Protein AF-0000000084990340 (afdb_homodimer)

InterPro domains:
  IPR018686 Protein of unknown function DUF2175 [PF09943] (2-99)

Sequence (206 aa):
MKKWVCYVCGKDIVEGQMFTFTNKGPVHQACLQRAIAPKLYQSATDAALFELLSLANEGIVKIKSLEELIADEEAKRLAAEFRKSLEGFAARLTNKLVERIGAMKKWVCYVCGKDIVEGQMFTFTNKGPVHQACLQRAIAPKLYQSATDAALFELLSLANEGIVKIKSLEELIADEEAKRLAAEFRKSLEGFAARLTNKLVERIGA

Nearest PDB structures (foldseek):
  4tl3-assembly1_A  TM=7.367E-01  e=4.253E+00  Nostoc sp. PCC 7120 = FACHB-418
  1xio-assembly1_A  TM=7.796E-01  e=5.149E+00  Nostoc sp. PCC 7120 = FACHB-418
  4tl3-assembly1_B  TM=7.379E-01  e=5.149E+00  Nostoc sp. PCC 7120 = FACHB-418
  8eup-assembly1_b  TM=6.363E-01  e=5.849E+00  Schizosaccharomyces pombe
  2rld-assembly1_E  TM=4.651E-01  e=7.081E+00  Bacteroides thetaiotaomicron VPI-5482

Radius of gyration: 18.34 Å; Cα contacts (8 Å, |Δi|>4): 270; chains: 2; bounding box: 47×51×34 Å

Foldseek 3Di:
DDWFAAPQPRDIDDQLFFWAADPSGIHGLVSVCVVLVVQQVVDPVSVVLSVLLVVLRNLLSVLVVVLVVDPDPVVSVVSVVVNVVSNVSNHVSVHVNCVVSVD/DDWFAAPQPRDIDDQLFFWAADPSGIHGLVSVCVVLVVQQVVDPVSVVLSVLLVVLRNLLNVLVVVLVVDPDPVVSVVSVVVSVVSNVVNHVSVHVNCVVSVD

Solvent-accessible surface area (backbone atoms only — not comparable to full-atom values): 11248 Å² total; per-residue (Å²): 127,93,79,46,54,17,70,78,80,65,45,75,56,54,93,80,59,53,56,50,57,56,98,86,38,40,32,38,45,68,55,49,48,63,74,42,44,87,59,34,76,76,32,62,36,49,40,40,47,49,50,52,33,48,52,26,33,52,48,40,45,51,46,57,61,38,48,75,48,36,77,51,65,70,60,34,51,51,51,50,52,52,35,50,52,32,51,52,49,30,44,53,40,41,50,53,48,26,62,74,68,72,100,126,93,78,44,51,16,68,78,82,68,45,74,57,54,91,80,59,52,56,49,55,56,98,85,41,39,30,38,45,69,54,50,46,63,74,41,43,89,60,33,77,76,31,60,36,47,40,37,43,50,52,51,32,47,52,28,32,51,48,38,43,52,47,57,60,40,47,75,50,36,74,51,65,70,61,35,49,52,52,50,53,48,37,52,50,31,53,52,48,31,44,55,40,41,49,54,46,27,63,72,71,72,101

Secondary structure (DSSP, 8-state):
---EE-TTT-PEE-TT--EEEETTEEEEHHHHHHHHHHHHTT-HHHHHHHHHHHHHHHHHHHHHHHHTT---HHHHHHHHHHHHHHHHHHHHHHHHHHHHHT-/---EE-TTT-PEE-TT--EEEETTEEEEHHHHHHHHHHHHTT-HHHHHHHHHHHHHHHHHHHHHHHHTT---HHHHHHHHHHHHHHHHHHHHHHHHHHHHHT-

Organism: Thermoproteus tenax (strain ATCC 35583 / DSM 207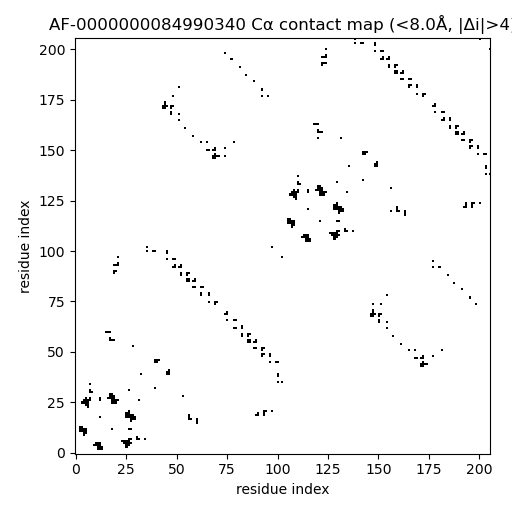8 / JCM 9277 / NBRC 100435 / Kra 1) (NCBI:txid768679)

Structure (mmCIF, N/CA/C/O backbone):
data_AF-0000000084990340-model_v1
#
loop_
_entity.id
_entity.type
_entity.pdbx_description
1 polymer 'DUF2175 domain-containing protein'
#
loop_
_atom_site.group_PDB
_atom_site.id
_atom_site.type_symbol
_atom_site.label_atom_id
_atom_site.label_alt_id
_atom_site.label_comp_id
_atom_site.label_asym_id
_atom_site.label_entity_id
_atom_site.label_seq_id
_atom_site.pdbx_PDB_ins_code
_atom_site.Cartn_x
_atom_site.Cartn_y
_atom_site.Cartn_z
_atom_site.occupancy
_atom_site.B_iso_or_equiv
_atom_site.auth_seq_id
_atom_site.auth_comp_id
_atom_site.auth_asym_id
_atom_site.auth_atom_id
_atom_site.pdbx_PDB_model_num
ATOM 1 N N . MET A 1 1 ? 24.719 0.552 -4.332 1 54.53 1 MET A N 1
ATOM 2 C CA . MET A 1 1 ? 23.406 0.964 -3.816 1 54.5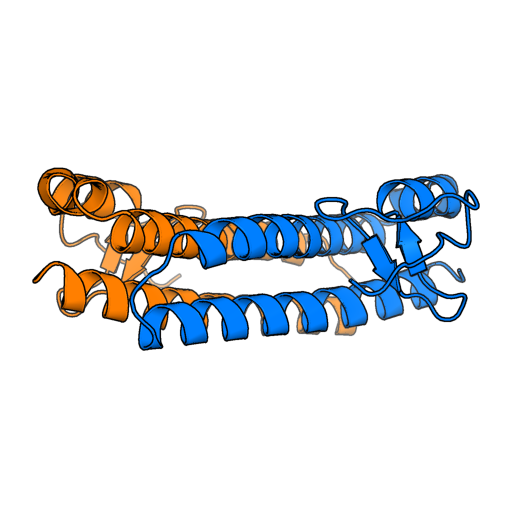3 1 MET A CA 1
ATOM 3 C C . MET A 1 1 ? 23.438 2.424 -3.375 1 54.53 1 MET A C 1
ATOM 5 O O . MET A 1 1 ? 24.438 2.887 -2.805 1 54.53 1 MET A O 1
ATOM 9 N N . LYS A 1 2 ? 22.609 3.273 -4.008 1 66.5 2 LYS A N 1
ATOM 10 C CA . LYS A 1 2 ? 22.656 4.676 -3.605 1 66.5 2 LYS A CA 1
ATOM 11 C C . LYS A 1 2 ? 22.594 4.816 -2.088 1 66.5 2 LYS A C 1
ATOM 13 O O . LYS A 1 2 ? 21.797 4.133 -1.429 1 66.5 2 LYS A O 1
ATOM 18 N N . LYS A 1 3 ? 23.547 5.504 -1.505 1 85.94 3 LYS A N 1
ATOM 19 C CA . LYS A 1 3 ? 23.641 5.77 -0.072 1 85.94 3 LYS A CA 1
ATOM 20 C C . LYS A 1 3 ? 23.031 7.133 0.271 1 85.94 3 LYS A C 1
ATOM 22 O O . LYS A 1 3 ? 23.281 8.117 -0.435 1 85.94 3 LYS A O 1
ATOM 27 N N . TRP A 1 4 ? 22.094 7.164 1.157 1 95.25 4 TRP A N 1
ATOM 28 C CA . TRP A 1 4 ? 21.516 8.414 1.648 1 95.25 4 TRP A CA 1
ATOM 29 C C . TRP A 1 4 ? 21.922 8.664 3.1 1 95.25 4 TRP A C 1
ATOM 31 O O . TRP A 1 4 ? 22.141 7.715 3.857 1 95.25 4 TRP A O 1
ATOM 41 N N . VAL A 1 5 ? 22.016 9.969 3.361 1 97.38 5 VAL A N 1
ATOM 42 C CA . VAL A 1 5 ? 22.266 10.383 4.738 1 97.38 5 VAL A CA 1
ATOM 43 C C . VAL A 1 5 ? 21.078 11.172 5.277 1 97.38 5 VAL A C 1
ATOM 45 O O . VAL A 1 5 ? 20.625 12.133 4.648 1 97.38 5 VAL A O 1
ATOM 48 N N . CYS A 1 6 ? 20.609 10.688 6.328 1 98.44 6 CYS A N 1
ATOM 49 C CA . CYS A 1 6 ? 19.5 11.367 6.992 1 98.44 6 CYS A CA 1
ATOM 50 C C . CYS A 1 6 ? 19.906 12.766 7.422 1 98.44 6 CYS A C 1
ATOM 52 O O . CYS A 1 6 ? 20.859 12.938 8.172 1 98.44 6 CYS A O 1
ATOM 54 N N . TYR A 1 7 ? 19.156 13.789 7.066 1 97.44 7 TYR A N 1
ATOM 55 C CA . TYR A 1 7 ? 19.578 15.148 7.371 1 97.44 7 TYR A CA 1
ATOM 56 C C . TYR A 1 7 ? 19.297 15.5 8.82 1 97.44 7 TYR A C 1
ATOM 58 O O . TYR A 1 7 ? 19.797 16.5 9.344 1 97.44 7 TYR A O 1
ATOM 66 N N . VAL A 1 8 ? 18.516 14.602 9.484 1 97 8 VAL A N 1
ATOM 67 C CA . VAL A 1 8 ? 18.141 14.891 10.867 1 97 8 VAL A CA 1
ATOM 68 C C . VAL A 1 8 ? 19.172 14.297 11.82 1 97 8 VAL A C 1
ATOM 70 O O . VAL A 1 8 ? 19.734 15.008 12.664 1 97 8 VAL A O 1
ATOM 73 N N . CYS A 1 9 ? 19.531 13.062 11.656 1 98.06 9 CYS A N 1
ATOM 74 C CA . CYS A 1 9 ? 20.391 12.406 12.633 1 98.06 9 CYS A CA 1
ATOM 75 C C . CYS A 1 9 ? 21.812 12.281 12.102 1 98.06 9 CYS A C 1
ATOM 77 O O . CYS A 1 9 ? 22.734 11.953 12.859 1 98.06 9 CYS A O 1
ATOM 79 N N . GLY A 1 10 ? 21.969 12.367 10.875 1 97.56 10 GLY A N 1
ATOM 80 C CA . GLY A 1 10 ? 23.297 12.336 10.273 1 97.56 10 GLY A CA 1
ATOM 81 C C . GLY A 1 10 ? 23.797 10.938 9.984 1 97.56 10 GLY A C 1
ATOM 82 O O . GLY A 1 10 ? 24.938 10.742 9.586 1 97.56 10 GLY A O 1
ATOM 83 N N . LYS A 1 11 ? 22.984 9.945 10.188 1 97.56 11 LYS A N 1
ATOM 84 C CA . LYS A 1 11 ? 23.391 8.562 9.961 1 97.56 11 LYS A CA 1
ATOM 85 C C . LYS A 1 11 ? 22.953 8.078 8.578 1 97.56 11 LYS A C 1
ATOM 87 O O . LYS A 1 11 ? 22.047 8.656 7.965 1 97.56 11 LYS A O 1
ATOM 92 N N . ASP A 1 12 ? 23.531 7.039 8.211 1 97.56 12 ASP A N 1
ATOM 93 C CA . ASP A 1 12 ? 23.219 6.434 6.926 1 97.56 12 ASP A CA 1
ATOM 94 C C . ASP A 1 12 ? 21.828 5.789 6.957 1 97.56 12 ASP A C 1
ATOM 96 O O . ASP A 1 12 ? 21.438 5.195 7.965 1 97.56 12 ASP A O 1
ATOM 100 N N . ILE A 1 13 ? 21.125 5.969 5.836 1 96.88 13 ILE A N 1
ATOM 101 C CA . ILE A 1 13 ? 19.906 5.207 5.605 1 96.88 13 ILE A CA 1
ATOM 102 C C . ILE A 1 13 ? 20.234 3.889 4.914 1 96.88 13 ILE A C 1
ATOM 104 O O . ILE A 1 13 ? 20.75 3.881 3.793 1 96.88 13 ILE A O 1
ATOM 108 N N . VAL A 1 14 ? 19.938 2.791 5.527 1 94.38 14 VAL A N 1
ATOM 109 C CA . VAL A 1 14 ? 20.328 1.488 5.004 1 94.38 14 VAL A CA 1
ATOM 110 C C . VAL A 1 14 ? 19.125 0.77 4.422 1 94.38 14 VAL A C 1
ATOM 112 O O . VAL A 1 14 ? 17.969 1.1 4.754 1 94.38 14 VAL A O 1
ATOM 115 N N . GLU A 1 15 ? 19.5 -0.224 3.59 1 87.5 15 GLU A N 1
ATOM 116 C CA . GLU A 1 15 ? 18.438 -1.002 2.969 1 87.5 15 GLU A CA 1
ATOM 117 C C . GLU A 1 15 ? 17.516 -1.612 4.02 1 87.5 15 GLU A C 1
ATOM 119 O O . GLU A 1 15 ? 17.969 -2.123 5.039 1 87.5 15 GLU A O 1
ATOM 124 N N . GLY A 1 16 ? 16.172 -1.504 3.752 1 91.94 16 GLY A N 1
ATOM 125 C CA . GLY A 1 16 ? 15.203 -2.082 4.68 1 91.94 16 GLY A CA 1
ATOM 126 C C . GLY A 1 16 ? 14.656 -1.076 5.676 1 91.94 16 GLY A C 1
ATOM 127 O O . GLY A 1 16 ? 13.672 -1.349 6.363 1 91.94 16 GLY A O 1
ATOM 128 N N . GLN A 1 17 ? 15.297 0.05 5.707 1 95.94 17 GLN A N 1
ATOM 129 C CA . GLN A 1 17 ? 14.781 1.084 6.598 1 95.94 17 GLN A CA 1
ATOM 130 C C . GLN A 1 17 ? 13.711 1.92 5.902 1 95.94 17 GLN A C 1
ATOM 132 O O . GLN A 1 17 ? 13.781 2.158 4.695 1 95.94 17 GLN A O 1
ATOM 137 N N . MET A 1 18 ? 12.812 2.385 6.723 1 97.56 18 MET A N 1
ATOM 138 C CA . MET A 1 18 ? 11.797 3.316 6.242 1 97.56 18 MET A CA 1
ATOM 139 C C . MET A 1 18 ? 12.336 4.742 6.203 1 97.56 18 MET A C 1
ATOM 141 O O . MET A 1 18 ? 12.891 5.227 7.191 1 97.56 18 MET A O 1
ATOM 145 N N . PHE A 1 19 ? 12.188 5.371 5.023 1 97.88 19 PHE A N 1
ATOM 146 C CA . PHE A 1 19 ? 12.656 6.746 4.895 1 97.88 19 PHE A CA 1
ATOM 147 C C . PHE A 1 19 ? 11.875 7.484 3.814 1 97.88 19 PHE A C 1
ATOM 149 O O . PHE A 1 19 ? 11.102 6.875 3.074 1 97.88 19 PHE A O 1
ATOM 156 N N . THR A 1 20 ? 11.961 8.766 3.771 1 97.44 20 THR A N 1
ATOM 157 C CA . THR A 1 20 ? 11.336 9.625 2.773 1 97.44 20 THR A CA 1
ATOM 158 C C . THR A 1 20 ? 12.227 10.828 2.471 1 97.44 20 THR A C 1
ATOM 160 O O . THR A 1 20 ? 13.383 10.883 2.9 1 97.44 20 THR A O 1
ATOM 163 N N . PHE A 1 21 ? 11.758 11.672 1.539 1 96.44 21 PHE A N 1
ATOM 164 C CA . PHE A 1 21 ? 12.484 12.875 1.147 1 96.44 21 PHE A CA 1
ATOM 165 C C . PHE A 1 21 ? 11.664 14.125 1.43 1 96.44 21 PHE A C 1
ATOM 167 O O . PHE A 1 21 ? 10.469 14.164 1.149 1 96.44 21 PHE A O 1
ATOM 174 N N . THR A 1 22 ? 12.266 15.055 2.055 1 96.25 22 THR A N 1
ATOM 175 C CA . THR A 1 22 ? 11.719 16.406 2.131 1 96.25 22 THR A CA 1
ATOM 176 C C . THR A 1 22 ? 12.547 17.375 1.286 1 96.25 22 THR A C 1
ATOM 178 O O . THR A 1 22 ? 13.477 16.953 0.595 1 96.25 22 THR A O 1
ATOM 181 N N . ASN A 1 23 ? 12.125 18.625 1.279 1 94.06 23 ASN A N 1
ATOM 182 C CA . ASN A 1 23 ? 12.922 19.625 0.584 1 94.06 23 ASN A CA 1
ATOM 183 C C . ASN A 1 23 ? 14.32 19.75 1.182 1 94.06 23 ASN A C 1
ATOM 185 O O . ASN A 1 23 ? 15.219 20.312 0.552 1 94.06 23 ASN A O 1
ATOM 189 N N . LYS A 1 24 ? 14.555 19.281 2.371 1 95.31 24 LYS A N 1
ATOM 190 C CA . LYS A 1 24 ? 15.852 19.359 3.047 1 95.31 24 LYS A CA 1
ATOM 191 C C . LYS A 1 24 ? 16.719 18.141 2.723 1 95.31 24 LYS A C 1
ATOM 193 O O . LYS A 1 24 ? 17.906 18.125 3.031 1 95.31 24 LYS A O 1
ATOM 198 N N . GLY A 1 25 ? 16.125 17.109 2.1 1 95.81 25 GLY A N 1
ATOM 199 C CA . GLY A 1 25 ? 16.859 15.891 1.774 1 95.81 25 GLY A CA 1
ATOM 200 C C . GLY A 1 25 ? 16.219 14.633 2.34 1 95.81 25 GLY A C 1
ATOM 201 O O . GLY A 1 25 ? 15.047 14.648 2.725 1 95.81 25 GLY A O 1
ATOM 202 N N . PRO A 1 26 ? 16.969 13.5 2.344 1 97.31 26 PRO A N 1
ATOM 203 C CA . PRO A 1 26 ? 16.469 12.227 2.867 1 97.31 26 PRO A CA 1
ATOM 204 C C . PRO A 1 26 ? 16.375 12.219 4.391 1 97.31 26 PRO A C 1
ATOM 206 O O . PRO A 1 26 ? 17.219 12.812 5.07 1 97.31 26 PRO A O 1
ATOM 209 N N . VAL A 1 27 ? 15.383 11.539 4.906 1 97.88 27 VAL A N 1
ATOM 210 C CA . VAL A 1 27 ? 15.188 11.477 6.352 1 97.88 27 VAL A CA 1
ATOM 211 C C . VAL A 1 27 ? 14.562 10.141 6.734 1 97.88 27 VAL A C 1
ATOM 213 O O . VAL A 1 27 ? 13.672 9.641 6.043 1 97.88 27 VAL A O 1
ATOM 216 N N . HIS A 1 28 ? 15.102 9.5 7.832 1 98.5 28 HIS A N 1
ATOM 217 C CA . HIS A 1 28 ? 14.391 8.367 8.406 1 98.5 28 HIS A CA 1
ATOM 218 C C . HIS A 1 28 ? 12.961 8.75 8.789 1 98.5 28 HIS A C 1
ATOM 220 O O . HIS A 1 28 ? 12.734 9.836 9.328 1 98.5 28 HIS A O 1
ATOM 226 N N . GLN A 1 29 ? 12.125 7.816 8.547 1 98 29 GLN A N 1
ATOM 227 C CA . GLN A 1 29 ? 10.75 8.094 8.945 1 98 29 GLN A CA 1
ATOM 228 C C . GLN A 1 29 ? 10.656 8.406 10.438 1 98 29 GLN A C 1
ATOM 230 O O . GLN A 1 29 ? 9.945 9.328 10.844 1 98 29 GLN A O 1
ATOM 235 N N . ALA A 1 30 ? 11.328 7.613 11.219 1 97.44 30 ALA A N 1
ATOM 236 C CA . ALA A 1 30 ? 11.297 7.812 12.664 1 97.44 30 ALA A CA 1
ATOM 237 C C . ALA A 1 30 ? 11.883 9.172 13.039 1 97.44 30 ALA A C 1
ATOM 239 O O . ALA A 1 30 ? 11.398 9.828 13.969 1 97.44 30 ALA A O 1
ATOM 240 N N . CYS A 1 31 ? 12.992 9.625 12.375 1 98.06 31 CYS A N 1
ATOM 241 C CA . CYS A 1 31 ? 13.586 10.93 12.633 1 98.06 31 CYS A CA 1
ATOM 242 C C . CYS A 1 31 ? 12.625 12.047 12.258 1 98.06 31 CYS A C 1
ATOM 244 O O . CYS A 1 31 ? 12.508 13.039 12.984 1 98.06 31 CYS A O 1
ATOM 246 N N . LEU A 1 32 ? 11.906 11.93 11.141 1 97.5 32 LEU A N 1
ATOM 247 C CA . LEU A 1 32 ? 10.898 12.906 10.75 1 97.5 32 LEU A CA 1
ATOM 248 C C . LEU A 1 32 ? 9.805 13.016 11.805 1 97.5 32 LEU A C 1
ATOM 250 O O . LEU A 1 32 ? 9.43 14.117 12.203 1 97.5 32 LEU A O 1
ATOM 254 N N . GLN A 1 33 ? 9.336 11.867 12.227 1 97.31 33 GLN A N 1
ATOM 255 C CA . GLN A 1 33 ? 8.289 11.852 13.234 1 97.31 33 GLN A CA 1
ATOM 256 C C . GLN A 1 33 ? 8.711 12.617 14.484 1 97.31 33 GLN A C 1
ATOM 258 O O . GLN A 1 33 ? 7.961 13.453 14.992 1 97.31 33 GLN A O 1
ATOM 263 N N . ARG A 1 34 ? 9.906 12.336 14.922 1 96.19 34 ARG A N 1
ATOM 264 C CA . ARG A 1 34 ? 10.414 12.992 16.125 1 96.19 34 ARG A CA 1
ATOM 265 C C . ARG A 1 34 ? 10.516 14.5 15.914 1 96.19 34 ARG A C 1
ATOM 267 O O . ARG A 1 34 ? 10.172 15.273 16.812 1 96.19 34 ARG A O 1
ATOM 274 N N . ALA A 1 35 ? 10.938 14.891 14.789 1 94.62 35 ALA A N 1
ATOM 275 C CA . ALA A 1 35 ? 11.172 16.297 14.492 1 94.62 35 ALA A CA 1
ATOM 276 C C . ALA A 1 35 ? 9.867 17.078 14.469 1 94.62 35 ALA A C 1
ATOM 278 O O . ALA A 1 35 ? 9.828 18.25 14.852 1 94.62 35 ALA A O 1
ATOM 279 N N . ILE A 1 36 ? 8.781 16.375 14.164 1 95.19 36 ILE A N 1
ATOM 280 C CA . ILE A 1 36 ? 7.559 17.156 13.953 1 95.19 36 ILE A CA 1
ATOM 281 C C . ILE A 1 36 ? 6.523 16.766 15.008 1 95.19 36 ILE A C 1
ATOM 283 O O . ILE A 1 36 ? 5.395 17.266 14.984 1 95.19 36 ILE A O 1
ATOM 287 N N . ALA A 1 37 ? 6.867 15.914 15.945 1 93.88 37 ALA A N 1
ATOM 288 C CA . ALA A 1 37 ? 5.973 15.305 16.922 1 93.88 37 ALA A CA 1
ATOM 289 C C . ALA A 1 37 ? 5.148 16.359 17.656 1 93.88 37 ALA A C 1
ATOM 291 O O . ALA A 1 37 ? 3.934 16.203 17.812 1 93.88 37 ALA A O 1
ATOM 292 N N . P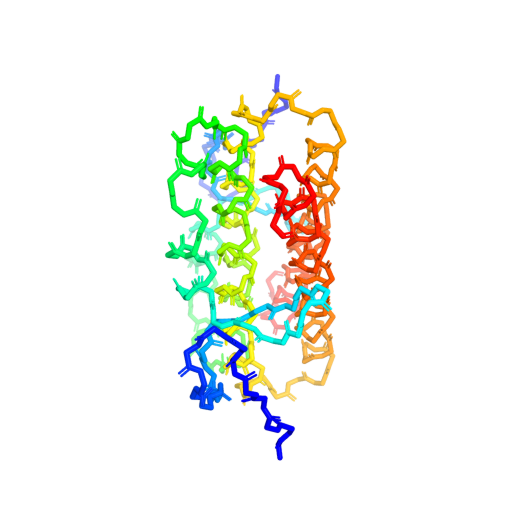RO A 1 38 ? 5.707 17.469 18.047 1 91.56 38 PRO A N 1
ATOM 293 C CA . PRO A 1 38 ? 4.938 18.469 18.797 1 91.56 38 PRO A CA 1
ATOM 294 C C . PRO A 1 38 ? 3.744 19 18.016 1 91.56 38 PRO A C 1
ATOM 296 O O . PRO A 1 38 ? 2.713 19.344 18.594 1 91.56 38 PRO A O 1
ATOM 299 N N . LYS A 1 39 ? 3.793 19.016 16.766 1 93.75 39 LYS A N 1
ATOM 300 C CA . LYS A 1 39 ? 2.738 19.562 15.93 1 93.75 39 LYS A CA 1
ATOM 301 C C . LYS A 1 39 ? 1.884 18.453 15.312 1 93.75 39 LYS A C 1
ATOM 303 O O . LYS A 1 39 ? 0.688 18.656 15.078 1 93.75 39 LYS A O 1
ATOM 308 N N . LEU A 1 40 ? 2.537 17.328 15.07 1 94.31 40 LEU A N 1
ATOM 309 C CA . LEU A 1 40 ? 1.94 16.203 14.352 1 94.31 40 LEU A CA 1
ATOM 310 C C . LEU A 1 40 ? 0.658 15.742 15.039 1 94.31 40 LEU A C 1
ATOM 312 O O . LEU A 1 40 ? -0.36 15.523 14.375 1 94.31 40 LEU A O 1
ATOM 316 N N . TYR A 1 41 ? 0.627 15.695 16.297 1 91.19 41 TYR A N 1
ATOM 317 C CA . TYR A 1 41 ? -0.477 15.039 16.984 1 91.19 41 TYR A CA 1
ATOM 318 C C . TYR A 1 41 ? -1.478 16.062 17.516 1 91.19 41 TYR A C 1
ATOM 320 O O . TYR A 1 41 ? -2.402 15.703 18.25 1 91.19 41 TYR A O 1
ATOM 328 N N . GLN A 1 42 ? -1.324 17.344 17.078 1 92.44 42 GLN A N 1
ATOM 329 C CA . GLN A 1 42 ? -2.305 18.375 17.391 1 92.44 42 GLN A CA 1
ATOM 330 C C . GLN A 1 42 ? -3.42 18.406 16.344 1 92.44 42 GLN A C 1
ATOM 332 O O . GLN A 1 42 ? -4.461 19.047 16.562 1 92.44 42 GLN A O 1
ATOM 337 N N . SER A 1 43 ? -3.207 17.719 15.258 1 93.75 43 SER A N 1
ATOM 338 C CA . SER A 1 43 ? -4.156 17.656 14.148 1 93.75 43 SER A CA 1
ATOM 339 C C . SER A 1 43 ? -4.426 16.219 13.734 1 93.75 43 SER A C 1
ATOM 341 O O . SER A 1 43 ? -3.498 15.484 13.391 1 93.75 43 SER A O 1
ATOM 343 N N . ALA A 1 44 ? -5.676 15.883 13.758 1 95.06 44 ALA A N 1
ATOM 344 C CA . ALA A 1 44 ? -6.055 14.547 13.312 1 95.06 44 ALA A CA 1
ATOM 345 C C . ALA A 1 44 ? -5.652 14.312 11.859 1 95.06 44 ALA A C 1
ATOM 347 O O . ALA A 1 44 ? -5.234 13.211 11.492 1 95.06 44 ALA A O 1
ATOM 348 N N . THR A 1 45 ? -5.77 15.375 11.117 1 97.12 45 THR A N 1
ATOM 349 C CA . THR A 1 45 ? -5.375 15.297 9.711 1 97.12 45 THR A CA 1
ATOM 350 C C . THR A 1 45 ? -3.891 14.969 9.586 1 97.12 45 THR A C 1
ATOM 352 O O . THR A 1 45 ? -3.512 14.055 8.852 1 97.12 45 THR A O 1
ATOM 355 N N . ASP A 1 46 ? -3.086 15.625 10.297 1 97.5 46 ASP A N 1
ATOM 356 C CA . ASP A 1 46 ? -1.645 15.43 10.18 1 97.5 46 ASP A CA 1
ATOM 357 C C . ASP A 1 46 ? -1.229 14.055 10.695 1 97.5 46 ASP A C 1
ATOM 359 O O . ASP A 1 46 ? -0.37 13.398 10.102 1 97.5 46 ASP A O 1
ATOM 363 N N . ALA A 1 47 ? -1.895 13.625 11.727 1 97.12 47 ALA A N 1
ATOM 364 C CA . ALA A 1 47 ? -1.62 12.289 12.25 1 97.12 47 ALA A CA 1
ATOM 365 C C . ALA A 1 47 ? -2.008 11.219 11.234 1 97.12 47 ALA A C 1
ATOM 367 O O . ALA A 1 47 ? -1.275 10.242 11.047 1 97.12 47 ALA A O 1
ATOM 368 N N . ALA A 1 48 ? -3.107 11.422 10.609 1 97.62 48 ALA A N 1
ATOM 369 C CA . ALA A 1 48 ? -3.57 10.469 9.602 1 97.62 48 ALA A CA 1
ATOM 370 C C . ALA A 1 48 ? -2.635 10.445 8.398 1 97.62 48 ALA A C 1
ATOM 372 O O . ALA A 1 48 ? -2.338 9.375 7.859 1 97.62 48 ALA A O 1
ATOM 373 N N . LEU A 1 49 ? -2.191 11.617 8.016 1 97.88 49 LEU A N 1
ATOM 374 C CA . LEU A 1 49 ? -1.259 11.688 6.895 1 97.88 49 LEU A CA 1
ATOM 375 C C . LEU A 1 49 ? 0.035 10.945 7.223 1 97.88 49 LEU A C 1
ATOM 377 O O . LEU A 1 49 ? 0.585 10.242 6.371 1 97.88 49 LEU A O 1
ATOM 381 N N . PHE A 1 50 ? 0.456 11.102 8.406 1 98.19 50 PHE A N 1
ATOM 382 C CA . PHE A 1 50 ? 1.679 10.406 8.789 1 98.19 50 PHE A CA 1
ATOM 383 C C . PHE A 1 50 ? 1.458 8.898 8.82 1 98.19 50 PHE A C 1
ATOM 385 O O . PHE A 1 50 ? 2.342 8.133 8.438 1 98.19 50 PHE A O 1
ATOM 392 N N . GLU A 1 51 ? 0.357 8.484 9.273 1 97.94 51 GLU A N 1
ATOM 393 C CA . GLU A 1 51 ? 0.052 7.055 9.273 1 97.94 51 GLU A CA 1
ATOM 394 C C . GLU A 1 51 ? 0 6.5 7.852 1 97.94 51 GLU A C 1
ATOM 396 O O . GLU A 1 51 ? 0.465 5.387 7.598 1 97.94 51 GLU A O 1
ATOM 401 N N . LEU A 1 52 ? -0.556 7.266 6.938 1 98.38 52 LEU A N 1
ATOM 402 C CA . LEU A 1 52 ? -0.58 6.863 5.535 1 98.38 52 LEU A CA 1
ATOM 403 C C . LEU A 1 52 ? 0.833 6.781 4.969 1 98.38 52 LEU A C 1
ATOM 405 O O . LEU A 1 52 ? 1.148 5.867 4.203 1 98.38 52 LEU A O 1
ATOM 409 N N . LEU A 1 53 ? 1.619 7.746 5.34 1 98.44 53 LEU A N 1
ATOM 410 C CA . LEU A 1 53 ? 3.02 7.73 4.93 1 98.44 53 LEU A CA 1
ATOM 411 C C . LEU A 1 53 ? 3.725 6.484 5.449 1 98.44 53 LEU A C 1
ATOM 413 O O . LEU A 1 53 ? 4.469 5.832 4.711 1 98.44 53 LEU A O 1
ATOM 417 N N . SER A 1 54 ? 3.438 6.148 6.672 1 98.31 54 SER A N 1
ATOM 418 C CA . SER A 1 54 ? 4.031 4.957 7.27 1 98.31 54 SER A CA 1
ATOM 419 C C . SER A 1 54 ? 3.59 3.693 6.539 1 98.31 54 SER A C 1
ATOM 421 O O . SER A 1 54 ? 4.402 2.803 6.281 1 98.31 54 SER A O 1
ATOM 423 N N . LEU A 1 55 ? 2.33 3.641 6.234 1 98.06 55 LEU A N 1
ATOM 424 C CA . LEU A 1 55 ? 1.802 2.529 5.449 1 98.06 55 LEU A CA 1
ATOM 425 C C . LEU A 1 55 ? 2.545 2.395 4.125 1 98.06 55 LEU A C 1
ATOM 427 O O . LEU A 1 55 ? 2.941 1.293 3.74 1 98.06 55 LEU A O 1
ATOM 431 N N . ALA A 1 56 ? 2.74 3.484 3.465 1 98.44 56 ALA A N 1
ATOM 432 C CA . ALA A 1 56 ? 3.416 3.475 2.17 1 98.44 56 ALA A CA 1
ATOM 433 C C . ALA A 1 56 ? 4.863 3.006 2.311 1 98.44 56 ALA A C 1
ATOM 435 O O . ALA A 1 56 ? 5.312 2.131 1.566 1 98.44 56 ALA A O 1
ATOM 436 N N . ASN A 1 57 ? 5.551 3.533 3.264 1 98.44 57 ASN A N 1
ATOM 437 C CA . ASN A 1 57 ? 6.961 3.199 3.441 1 98.44 57 ASN A CA 1
ATOM 438 C C . ASN A 1 57 ? 7.145 1.748 3.871 1 98.44 57 ASN A C 1
ATOM 440 O O . ASN A 1 57 ? 8.086 1.083 3.441 1 98.44 57 ASN A O 1
ATOM 444 N N . GLU A 1 58 ? 6.285 1.313 4.742 1 98.06 58 GLU A N 1
ATOM 445 C CA . GLU A 1 58 ? 6.309 -0.099 5.109 1 98.06 58 GLU A CA 1
ATOM 446 C C . GLU A 1 58 ? 6.082 -0.99 3.891 1 98.06 58 GLU A C 1
ATOM 448 O O . GLU A 1 58 ? 6.762 -2.006 3.725 1 98.06 58 GLU A O 1
ATOM 453 N N . GLY A 1 59 ? 5.105 -0.629 3.084 1 98.31 59 GLY A N 1
ATOM 454 C CA . GLY A 1 59 ? 4.836 -1.373 1.863 1 98.31 59 GLY A CA 1
ATOM 455 C C . GLY A 1 59 ? 6.027 -1.422 0.922 1 98.31 59 GLY A C 1
ATOM 456 O O . GLY A 1 59 ? 6.32 -2.467 0.337 1 98.31 59 GLY A O 1
ATOM 457 N N . ILE A 1 60 ? 6.691 -0.323 0.766 1 98.25 60 ILE A N 1
ATOM 458 C CA . ILE A 1 60 ? 7.855 -0.248 -0.11 1 98.25 60 ILE A CA 1
ATOM 459 C C . ILE A 1 60 ? 8.906 -1.261 0.34 1 98.25 60 ILE A C 1
ATOM 461 O O . ILE A 1 60 ? 9.422 -2.027 -0.474 1 98.25 60 ILE A O 1
ATOM 465 N N . VAL A 1 61 ? 9.188 -1.298 1.607 1 97.75 61 VAL A N 1
ATOM 466 C CA . VAL A 1 61 ? 10.203 -2.193 2.152 1 97.75 61 VAL A CA 1
ATOM 467 C C . VAL A 1 61 ? 9.773 -3.645 1.939 1 97.75 61 VAL A C 1
ATOM 469 O O . VAL A 1 61 ? 10.578 -4.473 1.502 1 97.75 61 VAL A O 1
ATOM 472 N N . LYS A 1 62 ? 8.547 -3.918 2.18 1 97.88 62 LYS A N 1
ATOM 473 C CA . LYS A 1 62 ? 8.039 -5.281 2.043 1 97.88 62 LYS A CA 1
ATOM 474 C C . LYS A 1 62 ? 8.086 -5.738 0.588 1 97.88 62 LYS A C 1
ATOM 476 O O . LYS A 1 62 ? 8.5 -6.863 0.298 1 97.88 62 LYS A O 1
ATOM 481 N N . ILE A 1 63 ? 7.66 -4.875 -0.303 1 98.25 63 ILE A N 1
ATOM 482 C CA . ILE A 1 63 ? 7.617 -5.246 -1.713 1 98.25 63 ILE A CA 1
ATOM 483 C C . ILE A 1 63 ? 9.031 -5.551 -2.213 1 98.25 63 ILE A C 1
ATOM 485 O O . ILE A 1 63 ? 9.234 -6.492 -2.979 1 98.25 63 ILE A O 1
ATOM 489 N N . LYS A 1 64 ? 9.93 -4.758 -1.798 1 96.69 64 LYS A N 1
ATOM 490 C CA . LYS A 1 64 ? 11.312 -4.98 -2.227 1 96.69 64 LYS A CA 1
ATOM 491 C C . LYS A 1 64 ? 11.789 -6.371 -1.834 1 96.69 64 LYS A C 1
ATOM 493 O O . LYS A 1 64 ? 12.43 -7.062 -2.631 1 96.69 64 LYS A O 1
ATOM 498 N N . SER A 1 65 ? 11.453 -6.754 -0.643 1 96.12 65 SER A N 1
ATOM 499 C CA . SER A 1 65 ? 11.828 -8.086 -0.176 1 96.12 65 SER A CA 1
ATOM 500 C C . SER A 1 65 ? 11.125 -9.172 -0.976 1 96.12 65 SER A C 1
ATOM 502 O O . SER A 1 65 ? 11.727 -10.188 -1.322 1 96.12 65 SER A O 1
ATOM 504 N N . LEU A 1 66 ? 9.898 -8.984 -1.346 1 97.44 66 LEU A N 1
ATOM 505 C CA . LEU A 1 66 ? 9.102 -9.977 -2.059 1 97.44 66 LEU A CA 1
ATOM 506 C C . LEU A 1 66 ? 9.555 -10.094 -3.51 1 97.44 66 LEU A C 1
ATOM 508 O O . LEU A 1 66 ? 9.492 -11.172 -4.098 1 97.44 66 LEU A O 1
ATOM 512 N N . GLU A 1 67 ? 9.953 -8.953 -4.055 1 96.62 67 GLU A N 1
ATOM 513 C CA . GLU A 1 67 ? 10.414 -8.93 -5.438 1 96.62 67 GLU A CA 1
ATOM 514 C C . GLU A 1 67 ? 11.523 -9.945 -5.668 1 96.62 67 GLU A C 1
ATOM 516 O O . GLU A 1 67 ? 11.609 -10.555 -6.738 1 96.62 67 GLU A O 1
ATOM 521 N N . GLU A 1 68 ? 12.312 -10.148 -4.637 1 95.25 68 GLU A N 1
ATOM 522 C CA . GLU A 1 68 ? 13.461 -11.047 -4.742 1 95.25 68 GLU A CA 1
ATOM 523 C C . GLU A 1 68 ? 13.008 -12.5 -4.844 1 95.25 68 GLU A C 1
ATOM 525 O O . GLU A 1 68 ? 13.766 -13.359 -5.309 1 95.25 68 GLU A O 1
ATOM 530 N N . LEU A 1 69 ? 11.82 -12.781 -4.492 1 96.38 69 LEU A N 1
ATOM 531 C CA . LEU A 1 69 ? 11.312 -14.148 -4.449 1 96.38 69 LEU A CA 1
ATOM 532 C C . LEU A 1 69 ? 10.531 -14.484 -5.719 1 96.38 69 LEU A C 1
ATOM 534 O O . LEU A 1 69 ? 10.133 -15.633 -5.93 1 96.38 69 LEU A O 1
ATOM 538 N N . ILE A 1 70 ? 10.305 -13.516 -6.555 1 97.81 70 ILE A N 1
ATOM 539 C CA . ILE A 1 70 ? 9.445 -13.688 -7.719 1 97.81 70 ILE A CA 1
ATOM 540 C C . ILE A 1 70 ? 10.289 -14.031 -8.938 1 97.81 70 ILE A C 1
ATOM 542 O O . ILE A 1 70 ? 11.125 -13.234 -9.375 1 97.81 70 ILE A O 1
ATOM 546 N N . ALA A 1 71 ? 10.031 -15.219 -9.523 1 96.06 71 ALA A N 1
ATOM 547 C CA . ALA A 1 71 ? 10.805 -15.68 -10.68 1 96.06 71 ALA A CA 1
ATOM 548 C C . ALA A 1 71 ? 10.102 -15.312 -11.984 1 96.06 71 ALA A C 1
ATOM 550 O O . ALA A 1 71 ? 10.758 -15.094 -13.008 1 96.06 71 ALA A O 1
ATOM 551 N N . ASP A 1 72 ? 8.828 -15.211 -11.977 1 95.94 72 ASP A N 1
ATOM 552 C CA . ASP A 1 72 ? 8.047 -14.852 -13.156 1 95.94 72 ASP A CA 1
ATOM 553 C C . ASP A 1 72 ? 8.25 -13.383 -13.523 1 95.94 72 ASP A C 1
ATOM 555 O O . ASP A 1 72 ? 7.949 -12.492 -12.727 1 95.94 72 ASP A O 1
ATOM 559 N N . GLU A 1 73 ? 8.695 -13.133 -14.727 1 96.5 73 GLU A N 1
ATOM 560 C CA . GLU A 1 73 ? 9.102 -11.789 -15.133 1 96.5 73 GLU A CA 1
ATOM 561 C C . GLU A 1 73 ? 7.91 -10.836 -15.156 1 96.5 73 GLU A C 1
ATOM 563 O O . GLU A 1 73 ? 8.031 -9.68 -14.758 1 96.5 73 GLU A O 1
ATOM 568 N N . GLU A 1 74 ? 6.816 -11.305 -15.617 1 96.38 74 GLU A N 1
ATOM 569 C CA . GLU A 1 74 ? 5.633 -10.445 -15.656 1 96.38 74 GLU A CA 1
ATOM 570 C C . GLU A 1 74 ? 5.168 -10.094 -14.242 1 96.38 74 GLU A C 1
ATOM 572 O O . GLU A 1 74 ? 4.824 -8.945 -13.969 1 96.38 74 GLU A O 1
ATOM 577 N N . ALA A 1 75 ? 5.191 -11.062 -13.375 1 96.56 75 ALA A N 1
ATOM 578 C CA . ALA A 1 75 ? 4.828 -10.828 -11.977 1 96.56 75 ALA A CA 1
ATOM 579 C C . ALA A 1 75 ? 5.805 -9.867 -11.312 1 96.56 75 ALA A C 1
ATOM 581 O O . ALA A 1 75 ? 5.402 -9.016 -10.516 1 96.56 75 ALA A O 1
ATOM 582 N N . LYS A 1 76 ? 6.988 -10.047 -11.664 1 97.5 76 LYS A N 1
ATOM 583 C CA . LYS A 1 76 ? 8.016 -9.172 -11.109 1 97.5 76 LYS A CA 1
ATOM 584 C C . LYS A 1 76 ? 7.793 -7.727 -11.539 1 97.5 76 LYS A C 1
ATOM 586 O O . LYS A 1 76 ? 7.961 -6.805 -10.734 1 97.5 76 LYS A O 1
ATOM 591 N N . ARG A 1 77 ? 7.422 -7.512 -12.727 1 97.38 77 ARG A N 1
ATOM 592 C CA . ARG A 1 77 ? 7.129 -6.176 -13.242 1 97.38 77 ARG A CA 1
ATOM 593 C C . ARG A 1 77 ? 5.93 -5.566 -12.531 1 97.38 77 ARG A C 1
ATOM 595 O O . ARG A 1 77 ? 5.922 -4.371 -12.227 1 97.38 77 ARG A O 1
ATOM 602 N N . LEU A 1 78 ? 4.992 -6.375 -12.281 1 97.06 78 LEU A N 1
ATOM 603 C CA . LEU A 1 78 ? 3.811 -5.914 -11.562 1 97.06 78 LEU A CA 1
ATOM 604 C C . LEU A 1 78 ? 4.176 -5.465 -10.148 1 97.06 78 LEU A C 1
ATOM 606 O O . LEU A 1 78 ? 3.711 -4.422 -9.688 1 97.06 78 LEU A O 1
ATOM 610 N N . ALA A 1 79 ? 4.973 -6.215 -9.484 1 98.06 79 ALA A N 1
ATOM 611 C CA . ALA A 1 79 ? 5.438 -5.855 -8.148 1 98.06 79 ALA A CA 1
ATOM 612 C C . ALA A 1 79 ? 6.223 -4.547 -8.172 1 98.06 79 ALA A C 1
ATOM 614 O O . ALA A 1 79 ? 6.031 -3.688 -7.305 1 98.06 79 ALA A O 1
ATOM 615 N N . ALA A 1 80 ? 7.035 -4.41 -9.172 1 97.81 80 ALA A N 1
ATOM 616 C CA . ALA A 1 80 ? 7.844 -3.201 -9.297 1 97.81 80 ALA A CA 1
ATOM 617 C C . ALA A 1 80 ? 6.961 -1.979 -9.547 1 97.81 80 ALA A C 1
ATOM 619 O O . ALA A 1 80 ? 7.219 -0.901 -9.008 1 97.81 80 ALA A O 1
ATOM 620 N N . GLU A 1 81 ? 5.992 -2.133 -10.359 1 97.81 81 GLU A N 1
ATOM 621 C CA . GLU A 1 81 ? 5.051 -1.047 -10.609 1 97.81 81 GLU A CA 1
ATOM 622 C C . GLU A 1 81 ? 4.312 -0.651 -9.336 1 97.81 81 GLU A C 1
ATOM 624 O O . GLU A 1 81 ? 4.125 0.537 -9.062 1 97.81 81 GLU A O 1
ATOM 629 N N . PHE A 1 82 ? 3.928 -1.669 -8.609 1 97.81 82 PHE A N 1
ATOM 630 C CA . PHE A 1 82 ? 3.262 -1.452 -7.332 1 97.81 82 PHE A CA 1
ATOM 631 C C . PHE A 1 82 ? 4.164 -0.683 -6.375 1 97.81 82 PHE A C 1
ATOM 633 O O . PHE A 1 82 ? 3.742 0.31 -5.777 1 97.81 82 PHE A O 1
ATOM 640 N N . ARG A 1 83 ? 5.41 -1.042 -6.352 1 97.81 83 ARG A N 1
ATOM 641 C CA . ARG A 1 83 ? 6.383 -0.374 -5.496 1 97.81 83 ARG A CA 1
ATOM 642 C C . ARG A 1 83 ? 6.559 1.086 -5.902 1 97.81 83 ARG A C 1
ATOM 644 O O . ARG A 1 83 ? 6.566 1.977 -5.051 1 97.81 83 ARG A O 1
ATOM 651 N N . LYS A 1 84 ? 6.641 1.307 -7.148 1 97.88 84 LYS A N 1
ATOM 652 C CA . LYS A 1 84 ? 6.84 2.662 -7.656 1 97.88 84 LYS A CA 1
ATOM 653 C C . LYS A 1 84 ? 5.637 3.549 -7.344 1 97.88 84 LYS A C 1
ATOM 655 O O . LYS A 1 84 ? 5.797 4.734 -7.047 1 97.88 84 LYS A O 1
ATOM 660 N N . SER A 1 85 ? 4.5 2.973 -7.414 1 97.75 85 SER A N 1
ATOM 661 C CA . SER A 1 85 ? 3.297 3.721 -7.055 1 97.75 85 SER A CA 1
ATOM 662 C C . SER A 1 85 ? 3.309 4.109 -5.582 1 97.75 85 SER A C 1
ATOM 664 O O . SER A 1 85 ? 2.936 5.23 -5.227 1 97.75 85 SER A O 1
ATOM 666 N N . LEU A 1 86 ? 3.752 3.225 -4.754 1 98.12 86 LEU A N 1
ATOM 667 C CA . LEU A 1 86 ? 3.873 3.518 -3.33 1 98.12 86 LEU A CA 1
ATOM 668 C C . LEU A 1 86 ? 4.895 4.625 -3.088 1 98.12 86 LEU A C 1
ATOM 670 O O . LEU A 1 86 ? 4.676 5.504 -2.252 1 98.12 86 LEU A O 1
ATOM 674 N N . GLU A 1 87 ? 5.98 4.582 -3.816 1 97.44 87 GLU A N 1
ATOM 675 C CA . GLU A 1 87 ? 7.016 5.602 -3.689 1 97.44 87 GLU A CA 1
ATOM 676 C C . GLU A 1 87 ? 6.48 6.98 -4.062 1 97.44 87 GLU A C 1
ATOM 678 O O . GLU A 1 87 ? 6.734 7.965 -3.363 1 97.44 87 GLU A O 1
ATOM 683 N N . GLY A 1 88 ? 5.734 6.969 -5.129 1 97.44 88 GLY A N 1
ATOM 684 C CA . GLY A 1 88 ? 5.125 8.227 -5.527 1 97.44 88 GLY A CA 1
ATOM 685 C C . GLY A 1 88 ? 4.125 8.75 -4.516 1 97.44 88 GLY A C 1
ATOM 686 O O . GLY A 1 88 ? 4.098 9.945 -4.219 1 97.44 88 GLY A O 1
ATOM 687 N N . PHE A 1 89 ? 3.373 7.871 -3.963 1 98.06 89 PHE A N 1
ATOM 688 C CA . PHE A 1 89 ? 2.391 8.234 -2.947 1 98.06 89 PHE A CA 1
ATOM 689 C C . PHE A 1 89 ? 3.08 8.758 -1.693 1 98.06 89 PHE A C 1
ATOM 691 O O . PHE A 1 89 ? 2.688 9.797 -1.152 1 98.06 89 PHE A O 1
ATOM 698 N N . ALA A 1 90 ? 4.105 8.125 -1.275 1 97.94 90 ALA A N 1
ATOM 699 C CA . ALA A 1 90 ? 4.859 8.531 -0.093 1 97.94 90 ALA A CA 1
ATOM 700 C C . ALA A 1 90 ? 5.434 9.938 -0.269 1 97.94 90 ALA A C 1
ATOM 702 O O . ALA A 1 90 ? 5.383 10.75 0.652 1 97.94 90 ALA A O 1
ATOM 703 N N . ALA A 1 91 ? 5.945 10.203 -1.463 1 97.56 91 ALA A N 1
ATOM 704 C CA . ALA A 1 91 ? 6.527 11.516 -1.742 1 97.56 91 ALA A CA 1
ATOM 705 C C . ALA A 1 91 ? 5.477 12.617 -1.63 1 97.56 91 ALA A C 1
ATOM 707 O O . ALA A 1 91 ? 5.719 13.648 -1.005 1 97.56 91 ALA A O 1
ATOM 708 N N . ARG A 1 92 ? 4.348 12.398 -2.15 1 97.25 92 ARG A N 1
ATOM 709 C CA . ARG A 1 92 ? 3.283 13.398 -2.121 1 97.25 92 ARG A CA 1
ATOM 710 C C . ARG A 1 92 ? 2.764 13.602 -0.702 1 97.25 92 ARG A C 1
ATOM 712 O O . ARG A 1 92 ? 2.479 14.734 -0.297 1 97.25 92 ARG A O 1
ATOM 719 N N . LEU A 1 93 ? 2.668 12.523 0.032 1 97.69 93 LEU A N 1
ATOM 720 C CA . LEU A 1 93 ? 2.215 12.609 1.416 1 97.69 93 LEU A CA 1
ATOM 721 C C . LEU A 1 93 ? 3.211 13.398 2.264 1 97.69 93 LEU A C 1
ATOM 723 O O . LEU A 1 93 ? 2.814 14.219 3.094 1 97.69 93 LEU A O 1
ATOM 727 N N . THR A 1 94 ? 4.441 13.07 2.023 1 97.62 94 THR A N 1
ATOM 728 C CA . THR A 1 94 ? 5.48 13.781 2.758 1 97.62 94 THR A CA 1
ATOM 729 C C . THR A 1 94 ? 5.395 15.281 2.492 1 97.62 94 THR A C 1
ATOM 731 O O . THR A 1 94 ? 5.402 16.094 3.428 1 97.62 94 THR A O 1
ATOM 734 N N . ASN A 1 95 ? 5.289 15.641 1.233 1 96.38 95 ASN A N 1
ATOM 735 C CA . ASN A 1 95 ? 5.207 17.047 0.86 1 96.38 95 ASN A CA 1
ATOM 736 C C . ASN A 1 95 ? 3.992 17.734 1.489 1 96.38 95 ASN A C 1
ATOM 738 O O . ASN A 1 95 ? 4.105 18.828 2.047 1 96.38 95 ASN A O 1
ATOM 742 N N . LYS A 1 96 ? 2.854 17.125 1.447 1 96.75 96 LYS A N 1
ATOM 743 C CA . LYS A 1 96 ? 1.628 17.672 2.021 1 96.75 96 LYS A CA 1
ATOM 744 C C . LYS A 1 96 ? 1.756 17.844 3.533 1 96.75 96 LYS A C 1
ATOM 746 O O . LYS A 1 96 ? 1.354 18.875 4.086 1 96.75 96 LYS A O 1
ATOM 751 N N . LEU A 1 97 ? 2.33 16.844 4.164 1 97 97 LEU A N 1
ATOM 752 C CA . LEU A 1 97 ? 2.482 16.859 5.617 1 97 97 LEU A CA 1
ATOM 753 C C . LEU A 1 97 ? 3.416 17.984 6.055 1 97 97 LEU A C 1
ATOM 755 O O . LEU A 1 97 ? 3.076 18.766 6.945 1 97 97 LEU A O 1
ATOM 759 N N . VAL A 1 98 ? 4.543 18.094 5.359 1 95.81 98 VAL A N 1
ATOM 760 C CA . VAL A 1 98 ? 5.539 19.094 5.742 1 95.81 98 VAL A CA 1
ATOM 761 C C . VAL A 1 98 ? 5 20.484 5.457 1 95.81 98 VAL A C 1
ATOM 763 O O . VAL A 1 98 ? 5.25 21.422 6.223 1 95.81 98 VAL A O 1
ATOM 766 N N . GLU A 1 99 ? 4.328 20.641 4.387 1 94.88 99 GLU A N 1
ATOM 767 C CA . GLU A 1 99 ? 3.682 21.906 4.07 1 94.88 99 GLU A CA 1
ATOM 768 C C . GLU A 1 99 ? 2.697 22.312 5.164 1 94.88 99 GLU A C 1
ATOM 770 O O . GLU A 1 99 ? 2.688 23.469 5.602 1 94.88 99 GLU A O 1
ATOM 775 N N . ARG A 1 100 ? 1.934 21.453 5.637 1 94.94 100 ARG A N 1
ATOM 776 C CA . ARG A 1 100 ? 0.89 21.719 6.621 1 94.94 100 ARG A CA 1
ATOM 777 C C . ARG A 1 100 ? 1.493 22.062 7.98 1 94.94 100 ARG A C 1
ATOM 779 O O . ARG A 1 100 ? 0.993 22.938 8.68 1 94.94 100 ARG A O 1
ATOM 786 N N . ILE A 1 101 ? 2.543 21.375 8.289 1 94.19 101 ILE A N 1
ATOM 787 C CA . ILE A 1 101 ? 3.125 21.531 9.617 1 94.19 101 ILE A CA 1
ATOM 788 C C . ILE A 1 101 ? 4.137 22.672 9.617 1 94.19 101 ILE A C 1
ATOM 790 O O . ILE A 1 101 ? 4.516 23.172 10.68 1 94.19 101 ILE A O 1
ATOM 794 N N . GLY A 1 102 ? 4.488 23.125 8.461 1 87.19 102 GLY A N 1
ATOM 795 C CA . GLY A 1 102 ? 5.504 24.156 8.367 1 87.19 102 GLY A CA 1
ATOM 796 C C . GLY A 1 102 ? 6.902 23.656 8.664 1 87.19 102 GLY A C 1
ATOM 797 O O . GLY A 1 102 ? 7.672 24.312 9.367 1 87.19 102 GLY A O 1
ATOM 798 N N . ALA A 1 103 ? 7.145 22.438 8.133 1 73.94 103 ALA A N 1
ATOM 799 C CA . ALA A 1 103 ? 8.445 21.812 8.367 1 73.94 103 ALA A CA 1
ATOM 800 C C . ALA A 1 103 ? 9.219 21.656 7.062 1 73.94 103 ALA A C 1
ATOM 802 O O . ALA A 1 103 ? 8.633 21.562 5.988 1 73.94 103 ALA A O 1
ATOM 803 N N . MET B 1 1 ? -24.594 0.867 0.355 1 53.97 1 MET B N 1
ATOM 804 C CA . MET B 1 1 ? -23.25 0.332 0.139 1 53.97 1 MET B CA 1
ATOM 805 C C . MET B 1 1 ? -23.297 -0.963 -0.664 1 53.97 1 MET B C 1
ATOM 807 O O . MET B 1 1 ? -24.188 -1.79 -0.458 1 53.97 1 MET B O 1
ATOM 811 N N . LYS B 1 2 ? -22.672 -0.981 -1.834 1 66.56 2 LYS B N 1
ATOM 812 C CA . LYS B 1 2 ? -22.75 -2.211 -2.617 1 66.56 2 LYS B CA 1
ATOM 813 C C . LYS B 1 2 ? -22.438 -3.432 -1.757 1 66.56 2 LYS B C 1
ATOM 815 O O . LYS B 1 2 ? -21.5 -3.412 -0.961 1 66.56 2 LYS B O 1
ATOM 820 N N . LYS B 1 3 ? -23.312 -4.387 -1.733 1 85.88 3 LYS B N 1
ATOM 821 C CA . LYS B 1 3 ? -23.172 -5.645 -1.004 1 85.88 3 LYS B CA 1
ATOM 822 C C . LYS B 1 3 ? -22.609 -6.742 -1.904 1 85.88 3 LYS B C 1
ATOM 824 O O . LYS B 1 3 ? -23.047 -6.891 -3.051 1 85.88 3 LYS B O 1
ATOM 829 N N . TRP B 1 4 ? -21.531 -7.328 -1.538 1 95.5 4 TRP B N 1
ATOM 830 C CA . TRP B 1 4 ? -20.953 -8.461 -2.26 1 95.5 4 TRP B CA 1
ATOM 831 C C . TRP B 1 4 ? -21.125 -9.75 -1.463 1 95.5 4 TRP B C 1
ATOM 833 O O . TRP B 1 4 ? -21.141 -9.727 -0.229 1 95.5 4 TRP B O 1
ATOM 843 N N . VAL B 1 5 ? -21.25 -10.797 -2.264 1 97.56 5 VAL B N 1
ATOM 844 C CA . VAL B 1 5 ? -21.297 -12.125 -1.655 1 97.56 5 VAL B CA 1
ATOM 845 C C . VAL B 1 5 ? -20.094 -12.945 -2.113 1 97.56 5 VAL B C 1
ATOM 847 O O . VAL B 1 5 ? -19.828 -13.055 -3.312 1 97.56 5 VAL B O 1
ATOM 850 N N . CYS B 1 6 ? -19.422 -13.391 -1.16 1 98.5 6 CYS B N 1
ATOM 851 C CA . CYS B 1 6 ? -18.281 -14.242 -1.44 1 98.5 6 CYS B CA 1
ATOM 852 C C . CYS B 1 6 ? -18.703 -15.516 -2.164 1 98.5 6 CYS B C 1
ATOM 854 O O . CYS B 1 6 ? -19.531 -16.266 -1.662 1 98.5 6 CYS B O 1
ATOM 856 N N . TYR B 1 7 ? -18.109 -15.844 -3.285 1 97.44 7 TYR B N 1
ATOM 857 C CA . TYR B 1 7 ? -18.562 -17 -4.051 1 97.44 7 TYR B CA 1
ATOM 858 C C . TYR B 1 7 ? -18.062 -18.297 -3.445 1 97.44 7 TYR B C 1
ATOM 860 O O . TYR B 1 7 ? -18.531 -19.375 -3.791 1 97.44 7 TYR B O 1
ATOM 868 N N . VAL B 1 8 ? -17.125 -18.156 -2.475 1 97.19 8 VAL B N 1
ATOM 869 C CA . VAL B 1 8 ? -16.531 -19.359 -1.884 1 97.19 8 VAL B CA 1
ATOM 870 C C . VAL B 1 8 ? -17.344 -19.766 -0.656 1 97.19 8 VAL B C 1
ATOM 872 O O . VAL B 1 8 ? -17.797 -20.906 -0.559 1 97.19 8 VAL B O 1
ATOM 875 N N . CYS B 1 9 ? -17.641 -18.875 0.252 1 98.12 9 CYS B N 1
ATOM 876 C CA . CYS B 1 9 ? -18.266 -19.25 1.509 1 98.12 9 CYS B CA 1
ATOM 877 C C . CYS B 1 9 ? -19.75 -18.875 1.512 1 98.12 9 CYS B C 1
ATOM 879 O O . CYS B 1 9 ? -20.5 -19.297 2.395 1 98.12 9 CYS B O 1
ATOM 881 N N . GLY B 1 10 ? -20.125 -18.047 0.674 1 97.56 10 GLY B N 1
ATOM 882 C CA . GLY B 1 10 ? -21.531 -17.688 0.534 1 97.56 10 GLY B CA 1
ATOM 883 C C . GLY B 1 10 ? -21.969 -16.594 1.498 1 97.56 10 GLY B C 1
ATOM 884 O O . GLY B 1 10 ? -23.141 -16.266 1.568 1 97.56 10 GLY B O 1
ATOM 885 N N . LYS B 1 11 ? -21.047 -16.062 2.258 1 97.69 11 LYS B N 1
ATOM 886 C CA . LYS B 1 11 ? -21.391 -15.023 3.227 1 97.69 11 LYS B CA 1
ATOM 887 C C . LYS B 1 11 ? -21.172 -13.633 2.637 1 97.69 11 LYS B C 1
ATOM 889 O O . LYS B 1 11 ? -20.422 -13.469 1.67 1 97.69 11 LYS B O 1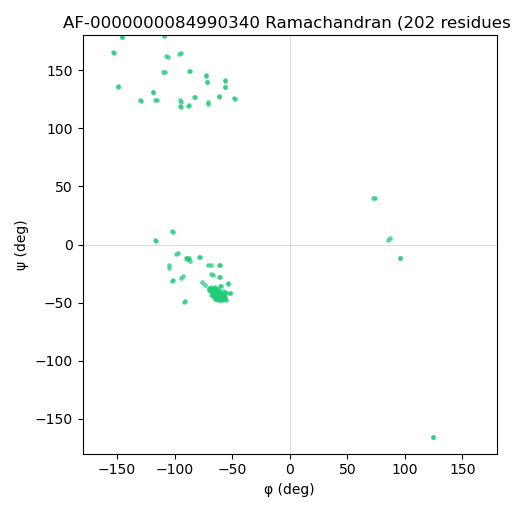
ATOM 894 N N . ASP B 1 12 ? -21.719 -12.703 3.287 1 97.44 12 ASP B N 1
ATOM 895 C CA . ASP B 1 12 ? -21.578 -11.305 2.877 1 97.44 12 ASP B CA 1
ATOM 896 C C . ASP B 1 12 ? -20.172 -10.797 3.152 1 97.44 12 ASP B C 1
ATOM 898 O O . ASP B 1 12 ? -19.562 -11.141 4.172 1 97.44 12 ASP B O 1
ATOM 902 N N . ILE B 1 13 ? -19.688 -10.016 2.197 1 97.06 13 ILE B N 1
ATOM 903 C CA . ILE B 1 13 ? -18.484 -9.242 2.432 1 97.06 13 ILE B CA 1
ATOM 904 C C . ILE B 1 13 ? -18.828 -7.895 3.059 1 97.06 13 ILE B C 1
ATOM 906 O O . ILE B 1 13 ? -19.547 -7.09 2.457 1 97.06 13 ILE B O 1
ATOM 910 N N . VAL B 1 14 ? -18.312 -7.637 4.223 1 94.62 14 VAL B N 1
ATOM 911 C CA . VAL B 1 14 ? -18.703 -6.438 4.957 1 94.62 14 VAL B CA 1
ATOM 912 C C . VAL B 1 14 ? -17.562 -5.426 4.945 1 94.62 14 VAL B C 1
ATOM 914 O O . VAL B 1 14 ? -16.406 -5.789 4.695 1 94.62 14 VAL B O 1
ATOM 917 N N . GLU B 1 15 ? -18.016 -4.188 5.262 1 87.75 15 GLU B N 1
ATOM 918 C CA . GLU B 1 15 ? -17.016 -3.123 5.293 1 87.75 15 GLU B CA 1
ATOM 919 C C . GLU B 1 15 ? -15.883 -3.457 6.258 1 87.75 15 GLU B C 1
ATOM 921 O O . GLU B 1 15 ? -16.125 -3.951 7.359 1 87.75 15 GLU B O 1
ATOM 926 N N . GLY B 1 16 ? -14.625 -3.199 5.777 1 92.38 16 GLY B N 1
ATOM 927 C CA . GLY B 1 16 ? -13.477 -3.449 6.633 1 92.38 16 GLY B CA 1
ATOM 928 C C . GLY B 1 16 ? -12.836 -4.805 6.395 1 92.38 16 GLY B C 1
ATOM 929 O O . GLY B 1 16 ? -11.734 -5.074 6.879 1 92.38 16 GLY B O 1
ATOM 930 N N . GLN B 1 17 ? -13.531 -5.602 5.652 1 96.19 17 GLN B N 1
ATOM 931 C CA . GLN B 1 17 ? -12.945 -6.898 5.332 1 96.19 17 GLN B CA 1
ATOM 932 C C . GLN B 1 17 ? -12.07 -6.816 4.086 1 96.19 17 GLN B C 1
ATOM 934 O O . GLN B 1 17 ? -12.367 -6.051 3.164 1 96.19 17 GLN B O 1
ATOM 939 N N . MET B 1 18 ? -11.094 -7.652 4.094 1 97.75 18 MET B N 1
ATOM 940 C CA . MET B 1 18 ? -10.25 -7.801 2.91 1 97.75 18 MET B CA 1
ATOM 941 C C . MET B 1 18 ? -10.891 -8.75 1.904 1 97.75 18 MET B C 1
ATOM 943 O O . MET B 1 18 ? -11.273 -9.867 2.256 1 97.75 18 MET B O 1
ATOM 947 N N . PHE B 1 19 ? -11.016 -8.258 0.653 1 98.06 19 PHE B N 1
ATOM 948 C CA . PHE B 1 19 ? -11.594 -9.094 -0.391 1 98.06 19 PHE B CA 1
ATOM 949 C C . PHE B 1 19 ? -11.07 -8.688 -1.763 1 98.06 19 PHE B C 1
ATOM 951 O O . PHE B 1 19 ? -10.406 -7.656 -1.899 1 98.06 19 PHE B O 1
ATOM 958 N N . THR B 1 20 ? -11.25 -9.5 -2.73 1 97.69 20 THR B N 1
ATOM 959 C CA . THR B 1 20 ? -10.875 -9.25 -4.117 1 97.69 20 THR B CA 1
ATOM 960 C C . THR B 1 20 ? -11.875 -9.891 -5.074 1 97.69 20 THR B C 1
ATOM 962 O O . THR B 1 20 ? -12.945 -10.344 -4.652 1 97.69 20 THR B O 1
ATOM 965 N N . PHE B 1 21 ? -11.633 -9.688 -6.387 1 96.62 21 PHE B N 1
ATOM 966 C CA . PHE B 1 21 ? -12.492 -10.242 -7.422 1 96.62 21 PHE B CA 1
ATOM 967 C C . PHE B 1 21 ? -11.719 -11.195 -8.32 1 96.62 21 PHE B C 1
ATOM 969 O O . PHE B 1 21 ? -10.586 -10.906 -8.711 1 96.62 21 PHE B O 1
ATOM 976 N N . THR B 1 22 ? -12.266 -12.328 -8.531 1 96.44 22 THR B N 1
ATOM 977 C CA . THR B 1 22 ? -11.812 -13.211 -9.602 1 96.44 22 THR B CA 1
ATOM 978 C C . THR B 1 22 ? -12.844 -13.266 -10.727 1 96.44 22 THR B C 1
ATOM 980 O O . THR B 1 22 ? -13.852 -12.555 -10.695 1 96.44 22 THR B O 1
ATOM 983 N N . ASN B 1 23 ? -12.539 -14.039 -11.758 1 94.31 23 ASN B N 1
ATOM 984 C CA . ASN B 1 23 ? -13.516 -14.234 -12.828 1 94.31 23 ASN B CA 1
ATOM 985 C C . ASN B 1 23 ? -14.797 -14.883 -12.305 1 94.31 23 ASN B C 1
ATOM 987 O O . ASN B 1 23 ? -15.828 -14.836 -12.969 1 94.31 23 ASN B O 1
ATOM 991 N N . LYS B 1 24 ? -14.797 -15.492 -11.164 1 95.5 24 LYS B N 1
ATOM 992 C CA . LYS B 1 24 ? -15.953 -16.172 -10.578 1 95.5 24 LYS B CA 1
ATOM 993 C C . LYS B 1 24 ? -16.766 -15.211 -9.719 1 95.5 24 LYS B C 1
ATOM 995 O O . LYS B 1 24 ? -17.891 -15.531 -9.32 1 95.5 24 LYS B O 1
ATOM 1000 N N . GLY B 1 25 ? -16.219 -14.016 -9.422 1 96.06 25 GLY B N 1
ATOM 1001 C CA . GLY B 1 25 ? -16.906 -13.039 -8.594 1 96.06 25 GLY B CA 1
ATOM 1002 C C . GLY B 1 25 ? -16.094 -12.594 -7.391 1 96.06 25 GLY B C 1
ATOM 1003 O O . GLY B 1 25 ? -14.875 -12.789 -7.352 1 96.06 25 GLY B O 1
ATOM 1004 N N . PRO B 1 26 ? -16.75 -11.93 -6.406 1 97.38 26 PRO B N 1
ATOM 1005 C CA . PRO B 1 26 ? -16.078 -11.453 -5.199 1 97.38 26 PRO B CA 1
ATOM 1006 C C . PRO B 1 26 ? -15.711 -12.586 -4.242 1 97.38 26 PRO B C 1
ATOM 1008 O O . PRO B 1 26 ? -16.469 -13.562 -4.121 1 97.38 26 PRO B O 1
ATOM 1011 N N . VAL B 1 27 ? -14.609 -12.445 -3.557 1 98 27 VAL B N 1
ATOM 1012 C CA . VAL B 1 27 ? -14.164 -13.484 -2.635 1 98 27 VAL B CA 1
ATOM 1013 C C . VAL B 1 27 ? -13.391 -12.852 -1.481 1 98 27 VAL B C 1
ATOM 1015 O O . VAL B 1 27 ? -12.594 -11.93 -1.69 1 98 27 VAL B O 1
ATOM 1018 N N . HIS B 1 28 ? -13.672 -13.312 -0.212 1 98.56 28 HIS B N 1
ATOM 1019 C CA . HIS B 1 28 ? -12.789 -12.953 0.89 1 98.56 28 HIS B CA 1
ATOM 1020 C C . HIS B 1 28 ? -11.344 -13.367 0.603 1 98.56 28 HIS B C 1
ATOM 1022 O O . HIS B 1 28 ? -11.102 -14.461 0.085 1 98.56 28 HIS B O 1
ATOM 1028 N N . GLN B 1 29 ? -10.516 -12.5 0.995 1 98.06 29 GLN B N 1
ATOM 1029 C CA . GLN B 1 29 ? -9.109 -12.867 0.809 1 98.06 29 GLN B CA 1
ATOM 1030 C C . GLN B 1 29 ? -8.789 -14.188 1.501 1 98.06 29 GLN B C 1
ATOM 1032 O O . GLN B 1 29 ? -8.094 -15.031 0.942 1 98.06 29 GLN B O 1
ATOM 1037 N N . ALA B 1 30 ? -9.25 -14.312 2.725 1 97.56 30 ALA B N 1
ATOM 1038 C CA . ALA B 1 30 ? -8.992 -15.539 3.48 1 97.56 30 ALA B CA 1
ATOM 1039 C C . ALA B 1 30 ? -9.602 -16.75 2.779 1 97.56 30 ALA B C 1
ATOM 1041 O O . ALA B 1 30 ? -9.008 -17.844 2.783 1 97.56 30 ALA B O 1
ATOM 1042 N N . CYS B 1 31 ? -10.82 -16.641 2.201 1 98.19 31 CYS B N 1
ATOM 1043 C CA . CYS B 1 31 ? -11.461 -17.734 1.467 1 98.19 31 CYS B CA 1
ATOM 1044 C C . CYS B 1 31 ? -10.656 -18.094 0.22 1 98.19 31 CYS B C 1
ATOM 1046 O O . CYS B 1 31 ? -10.484 -19.266 -0.095 1 98.19 31 CYS B O 1
ATOM 1048 N N . LEU B 1 32 ? -10.148 -17.125 -0.512 1 97.62 32 LEU B N 1
ATOM 1049 C CA . LEU B 1 32 ? -9.297 -17.375 -1.67 1 97.62 32 LEU B CA 1
ATOM 1050 C C . LEU B 1 32 ? -8.047 -18.141 -1.27 1 97.62 32 LEU B C 1
ATOM 1052 O O . LEU B 1 32 ? -7.688 -19.125 -1.916 1 97.62 32 LEU B O 1
ATOM 1056 N N . GLN B 1 33 ? -7.438 -17.672 -0.213 1 97.38 33 GLN B N 1
ATOM 1057 C CA . GLN B 1 33 ? -6.234 -18.344 0.263 1 97.38 33 GLN B CA 1
ATOM 1058 C C . GLN B 1 33 ? -6.5 -19.828 0.535 1 97.38 33 GLN B C 1
ATOM 1060 O O . GLN B 1 33 ? -5.73 -20.688 0.101 1 97.38 33 GLN B O 1
ATOM 1065 N N . ARG B 1 34 ? -7.582 -20.047 1.232 1 96.25 34 ARG B N 1
ATOM 1066 C CA . ARG B 1 34 ? -7.93 -21.422 1.569 1 96.25 34 ARG B CA 1
ATOM 1067 C C . ARG B 1 34 ? -8.164 -22.25 0.311 1 96.25 34 ARG B C 1
ATOM 1069 O O . ARG B 1 34 ? -7.734 -23.406 0.229 1 96.25 34 ARG B O 1
ATOM 1076 N N . ALA B 1 35 ? -8.789 -21.703 -0.634 1 94.88 35 ALA B N 1
ATOM 1077 C CA . ALA B 1 35 ? -9.172 -22.422 -1.854 1 94.88 35 ALA B CA 1
ATOM 1078 C C . ALA B 1 35 ? -7.941 -22.781 -2.678 1 94.88 35 ALA B C 1
ATOM 1080 O O . ALA B 1 35 ? -7.918 -23.828 -3.338 1 94.88 35 ALA B O 1
ATOM 1081 N N . ILE B 1 36 ? -6.879 -22.016 -2.52 1 95.44 36 ILE B N 1
ATOM 1082 C CA . ILE B 1 36 ? -5.762 -22.25 -3.432 1 95.44 36 ILE B CA 1
ATOM 1083 C C . ILE B 1 36 ? -4.543 -22.734 -2.645 1 95.44 36 ILE B C 1
ATOM 1085 O O . ILE B 1 36 ? -3.469 -22.922 -3.215 1 95.44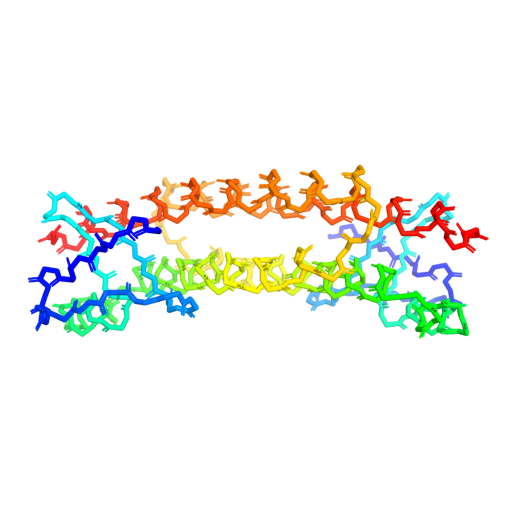 36 ILE B O 1
ATOM 1089 N N . ALA B 1 37 ? -4.664 -22.922 -1.354 1 93.88 37 ALA B N 1
ATOM 1090 C CA . ALA B 1 37 ? -3.582 -23.188 -0.41 1 93.88 37 ALA B CA 1
ATOM 1091 C C . ALA B 1 37 ? -2.709 -24.344 -0.889 1 93.88 37 ALA B C 1
ATOM 1093 O O . ALA B 1 37 ? -1.479 -24.25 -0.861 1 93.88 37 ALA B O 1
ATOM 1094 N N . PRO B 1 38 ? -3.252 -25.406 -1.406 1 91.31 38 PRO B N 1
ATOM 1095 C CA . PRO B 1 38 ? -2.422 -26.547 -1.814 1 91.31 38 PRO B CA 1
ATOM 1096 C C . PRO B 1 38 ? -1.419 -26.172 -2.906 1 91.31 38 PRO B C 1
ATOM 1098 O O . PRO B 1 38 ? -0.328 -26.75 -2.965 1 91.31 38 PRO B O 1
ATOM 1101 N N . LYS B 1 39 ? -1.694 -25.25 -3.691 1 93.69 39 LYS B N 1
ATOM 1102 C CA . LYS B 1 39 ? -0.84 -24.859 -4.812 1 93.69 39 LYS B CA 1
ATOM 1103 C C . LYS B 1 39 ? -0.027 -23.609 -4.488 1 93.69 39 LYS B C 1
ATOM 1105 O O . LYS B 1 39 ? 1.08 -23.438 -5 1 93.69 39 LYS B O 1
ATOM 1110 N N . LEU B 1 40 ? -0.612 -22.781 -3.668 1 94.12 40 LEU B N 1
ATOM 1111 C CA . LEU B 1 40 ? -0.07 -21.453 -3.348 1 94.12 40 LEU B CA 1
ATOM 1112 C C . LEU B 1 40 ? 1.335 -21.578 -2.766 1 94.12 40 LEU B C 1
ATOM 1114 O O . LEU B 1 40 ? 2.238 -20.828 -3.158 1 94.12 40 LEU B O 1
ATOM 1118 N N . TYR B 1 41 ? 1.594 -22.5 -1.966 1 90.12 41 TYR B N 1
ATOM 1119 C CA . TYR B 1 41 ? 2.844 -22.531 -1.213 1 90.12 41 TYR B CA 1
ATOM 1120 C C . TYR B 1 41 ? 3.832 -23.516 -1.828 1 90.12 41 TYR B C 1
ATOM 1122 O O . TYR B 1 41 ? 4.875 -23.797 -1.236 1 90.12 41 TYR B O 1
ATOM 1130 N N . GLN B 1 42 ? 3.5 -23.984 -3.064 1 92.5 42 GLN B N 1
ATOM 1131 C CA . GLN B 1 42 ? 4.438 -24.812 -3.818 1 92.5 42 GLN B CA 1
ATOM 1132 C C . GLN B 1 42 ? 5.352 -23.953 -4.688 1 92.5 42 GLN B C 1
ATOM 1134 O O . GLN B 1 42 ? 6.363 -24.422 -5.203 1 92.5 42 GLN B O 1
ATOM 1139 N N . SER B 1 43 ? 5.004 -22.703 -4.832 1 94.19 43 SER B N 1
ATOM 1140 C CA . SER B 1 43 ? 5.75 -21.734 -5.629 1 94.19 43 SER B CA 1
ATOM 1141 C C . SER B 1 43 ? 6.035 -20.453 -4.836 1 94.19 43 SER B C 1
ATOM 1143 O O . SER B 1 43 ? 5.109 -19.797 -4.359 1 94.19 43 SER B O 1
ATOM 1145 N N . ALA B 1 44 ? 7.281 -20.156 -4.762 1 95.5 44 ALA B N 1
ATOM 1146 C CA . ALA B 1 44 ? 7.664 -18.922 -4.07 1 95.5 44 ALA B CA 1
ATOM 1147 C C . ALA B 1 44 ? 7.039 -17.703 -4.746 1 95.5 44 ALA B C 1
ATOM 1149 O O . ALA B 1 44 ? 6.633 -16.766 -4.07 1 95.5 44 ALA B O 1
ATOM 1150 N N . THR B 1 45 ? 6.969 -17.828 -6.047 1 97.44 45 THR B N 1
ATOM 1151 C CA . THR B 1 45 ? 6.355 -16.734 -6.809 1 97.44 45 THR B CA 1
ATOM 1152 C C . THR B 1 45 ? 4.895 -16.562 -6.41 1 97.44 45 THR B C 1
ATOM 1154 O O . THR B 1 45 ? 4.449 -15.438 -6.141 1 97.44 45 THR B O 1
ATOM 1157 N N . ASP B 1 46 ? 4.195 -17.594 -6.312 1 97.75 46 ASP B N 1
ATOM 1158 C CA . ASP B 1 46 ? 2.77 -17.5 -6.016 1 97.75 46 ASP B CA 1
ATOM 1159 C C . ASP B 1 46 ? 2.535 -17.031 -4.578 1 97.75 46 ASP B C 1
ATOM 1161 O O . ASP B 1 46 ? 1.637 -16.234 -4.32 1 97.75 46 ASP B O 1
ATOM 1165 N N . ALA B 1 47 ? 3.373 -17.484 -3.691 1 97.31 47 ALA B N 1
ATOM 1166 C CA . ALA B 1 47 ? 3.273 -17.047 -2.305 1 97.31 47 ALA B CA 1
ATOM 1167 C C . ALA B 1 47 ? 3.557 -15.547 -2.188 1 97.31 47 ALA B C 1
ATOM 1169 O O . ALA B 1 47 ? 2.863 -14.836 -1.459 1 97.31 47 ALA B O 1
ATOM 1170 N N . ALA B 1 48 ? 4.52 -15.117 -2.924 1 97.81 48 ALA B N 1
ATOM 1171 C CA . ALA B 1 48 ? 4.871 -13.703 -2.908 1 97.81 48 ALA B CA 1
ATOM 1172 C C . ALA B 1 48 ? 3.748 -12.852 -3.502 1 97.81 48 ALA B C 1
ATOM 1174 O O . ALA B 1 48 ? 3.432 -11.781 -2.98 1 97.81 48 ALA B O 1
ATOM 1175 N N . LEU B 1 49 ? 3.184 -13.367 -4.562 1 98 49 LEU B N 1
ATOM 1176 C CA . LEU B 1 49 ? 2.078 -12.648 -5.18 1 98 49 LEU B CA 1
ATOM 1177 C C . LEU B 1 49 ? 0.899 -12.531 -4.219 1 98 49 LEU B C 1
ATOM 1179 O O . LEU B 1 49 ? 0.253 -11.484 -4.148 1 98 49 LEU B O 1
ATOM 1183 N N . PHE B 1 50 ? 0.654 -13.547 -3.527 1 98.31 50 PHE B N 1
ATOM 1184 C CA . PHE B 1 50 ? -0.438 -13.484 -2.564 1 98.31 50 PHE B CA 1
ATOM 1185 C C . PHE B 1 50 ? -0.125 -12.492 -1.451 1 98.31 50 PHE B C 1
ATOM 1187 O O . PHE B 1 50 ? -1.012 -11.773 -0.986 1 98.31 50 PHE B O 1
ATOM 1194 N N . GLU B 1 51 ? 1.067 -12.453 -1.015 1 98.12 51 GLU B N 1
ATOM 1195 C CA . GLU B 1 51 ? 1.456 -11.492 0.012 1 98.12 51 GLU B CA 1
ATOM 1196 C C . GLU B 1 51 ? 1.316 -10.062 -0.493 1 98.12 51 GLU B C 1
ATOM 1198 O O . GLU B 1 51 ? 0.903 -9.172 0.254 1 98.12 51 GLU B O 1
ATOM 1203 N N . LEU B 1 52 ? 1.66 -9.859 -1.75 1 98.56 52 LEU B N 1
ATOM 1204 C CA . LEU B 1 52 ? 1.477 -8.539 -2.35 1 98.56 52 LEU B CA 1
ATOM 1205 C C . LEU B 1 52 ? -0.002 -8.172 -2.412 1 98.56 52 LEU B C 1
ATOM 1207 O O . LEU B 1 52 ? -0.374 -7.027 -2.141 1 98.56 52 LEU B O 1
ATOM 1211 N N . LEU B 1 53 ? -0.777 -9.117 -2.781 1 98.56 53 LEU B N 1
ATOM 1212 C CA . LEU B 1 53 ? -2.223 -8.922 -2.795 1 98.56 53 LEU B CA 1
ATOM 1213 C C . LEU B 1 53 ? -2.734 -8.555 -1.405 1 98.56 53 LEU B C 1
ATOM 1215 O O . LEU B 1 53 ? -3.543 -7.637 -1.257 1 98.56 53 LEU B O 1
ATOM 1219 N N . SER B 1 54 ? -2.227 -9.219 -0.416 1 98.5 54 SER B N 1
ATOM 1220 C CA . SER B 1 54 ? -2.619 -8.945 0.962 1 98.5 54 SER B CA 1
ATOM 1221 C C . SER B 1 54 ? -2.221 -7.535 1.378 1 98.5 54 SER B C 1
ATOM 1223 O O . SER B 1 54 ? -2.992 -6.832 2.035 1 98.5 54 SER B O 1
ATOM 1225 N N . LEU B 1 55 ? -1.036 -7.164 1.014 1 98.38 55 LEU B N 1
ATOM 1226 C CA . LEU B 1 55 ? -0.565 -5.812 1.283 1 98.38 55 LEU B CA 1
ATOM 1227 C C . LEU B 1 55 ? -1.499 -4.777 0.663 1 98.38 55 LEU B C 1
ATOM 1229 O O . LEU B 1 55 ? -1.866 -3.797 1.314 1 98.38 55 LEU B O 1
ATOM 1233 N N . ALA B 1 56 ? -1.879 -5.004 -0.559 1 98.56 56 ALA B N 1
ATOM 1234 C CA . ALA B 1 56 ? -2.773 -4.074 -1.246 1 98.56 56 ALA B CA 1
ATOM 1235 C C . ALA B 1 56 ? -4.129 -4.004 -0.548 1 98.56 56 ALA B C 1
ATOM 1237 O O . ALA B 1 56 ? -4.633 -2.912 -0.27 1 98.56 56 ALA B O 1
ATOM 1238 N N . ASN B 1 57 ? -4.676 -5.121 -0.212 1 98.56 57 ASN B N 1
ATOM 1239 C CA . ASN B 1 57 ? -5.996 -5.164 0.404 1 98.56 57 ASN B CA 1
ATOM 1240 C C . ASN B 1 57 ? -5.98 -4.562 1.806 1 98.56 57 ASN B C 1
ATOM 1242 O O . ASN B 1 57 ? -6.93 -3.881 2.203 1 98.56 57 ASN B O 1
ATOM 1246 N N . GLU B 1 58 ? -4.969 -4.867 2.523 1 98.12 58 GLU B N 1
ATOM 1247 C CA . GLU B 1 58 ? -4.816 -4.238 3.832 1 98.12 58 GLU B CA 1
ATOM 1248 C C . GLU B 1 58 ? -4.734 -2.719 3.707 1 98.12 58 GLU B C 1
ATOM 1250 O O . GLU B 1 58 ? -5.34 -1.993 4.5 1 98.12 58 GLU B O 1
ATOM 1255 N N . GLY B 1 59 ? -3.938 -2.27 2.758 1 98.38 59 GLY B N 1
ATOM 1256 C CA . GLY B 1 59 ? -3.84 -0.84 2.506 1 98.38 59 GLY B CA 1
ATOM 1257 C C . GLY B 1 59 ? -5.176 -0.199 2.188 1 98.38 59 GLY B C 1
ATOM 1258 O O . GLY B 1 59 ? -5.484 0.889 2.68 1 98.38 59 GLY B O 1
ATOM 1259 N N . ILE B 1 60 ? -5.945 -0.853 1.372 1 98.25 60 ILE B N 1
ATOM 1260 C CA . ILE B 1 60 ? -7.258 -0.339 0.993 1 98.25 60 ILE B CA 1
ATOM 1261 C C . ILE B 1 60 ? -8.109 -0.122 2.242 1 98.25 60 ILE B C 1
ATOM 1263 O O . ILE B 1 60 ? -8.695 0.949 2.426 1 98.25 60 ILE B O 1
ATOM 1267 N N . VAL B 1 61 ? -8.141 -1.085 3.117 1 97.88 61 VAL B N 1
ATOM 1268 C CA . VAL B 1 61 ? -8.961 -1.029 4.32 1 97.88 61 VAL B CA 1
ATOM 1269 C C . VAL B 1 61 ? -8.461 0.081 5.238 1 97.88 61 VAL B C 1
ATOM 1271 O O . VAL B 1 61 ? -9.25 0.877 5.75 1 97.88 61 VAL B O 1
ATOM 1274 N N . LYS B 1 62 ? -7.199 0.172 5.402 1 97.75 62 LYS B N 1
ATOM 1275 C CA . LYS B 1 62 ? -6.613 1.161 6.301 1 97.75 62 LYS B CA 1
ATOM 1276 C C . LYS B 1 62 ? -6.84 2.578 5.781 1 97.75 62 LYS B C 1
ATOM 1278 O O . LYS B 1 62 ? -7.184 3.479 6.547 1 97.75 62 LYS B O 1
ATOM 1283 N N . ILE B 1 63 ? -6.633 2.758 4.492 1 98.25 63 ILE B N 1
ATOM 1284 C CA . ILE B 1 63 ? -6.793 4.086 3.912 1 98.25 63 ILE B CA 1
ATOM 1285 C C . ILE B 1 63 ? -8.242 4.551 4.078 1 98.25 63 ILE B C 1
ATOM 1287 O O . ILE B 1 63 ? -8.492 5.711 4.402 1 98.25 63 ILE B O 1
ATOM 1291 N N . LYS B 1 64 ? -9.125 3.664 3.854 1 96.56 64 LYS B N 1
ATOM 1292 C CA . LYS B 1 64 ? -10.531 4.016 4.004 1 96.56 64 LYS B CA 1
ATOM 1293 C C . LYS B 1 64 ? -10.82 4.523 5.414 1 96.56 64 LYS B C 1
ATOM 1295 O O . LYS B 1 64 ? -11.523 5.52 5.586 1 96.56 64 LYS B O 1
ATOM 1300 N N . SER B 1 65 ? -10.281 3.822 6.371 1 95.94 65 SER B N 1
ATOM 1301 C CA . SER B 1 65 ? -10.477 4.215 7.766 1 95.94 65 SER B CA 1
ATOM 1302 C C . SER B 1 65 ? -9.844 5.574 8.055 1 95.94 65 SER B C 1
ATOM 1304 O O . SER B 1 65 ? -10.445 6.41 8.734 1 95.94 65 SER B O 1
ATOM 1306 N N . LEU B 1 66 ? -8.703 5.855 7.508 1 97.06 66 LEU B N 1
ATOM 1307 C CA . LEU B 1 66 ? -7.965 7.082 7.785 1 97.06 66 LEU B CA 1
ATOM 1308 C C . LEU B 1 66 ? -8.586 8.266 7.051 1 97.06 66 LEU B C 1
ATOM 1310 O O . LEU B 1 66 ? -8.516 9.406 7.527 1 97.06 66 LEU B O 1
ATOM 1314 N N . GLU B 1 67 ? -9.141 7.965 5.895 1 95.88 67 GLU B N 1
ATOM 1315 C CA . GLU B 1 67 ? -9.797 9.008 5.105 1 95.88 67 GLU B CA 1
ATOM 1316 C C . GLU B 1 67 ? -10.844 9.75 5.934 1 95.88 67 GLU B C 1
ATOM 1318 O O . GLU B 1 67 ? -11.031 10.953 5.773 1 95.88 67 GLU B O 1
ATOM 1323 N N . GLU B 1 68 ? -11.453 9 6.809 1 94.25 68 GLU B N 1
ATOM 1324 C CA . GLU B 1 68 ? -12.523 9.562 7.621 1 94.25 68 GLU B CA 1
ATOM 1325 C C . GLU B 1 68 ? -11.984 10.586 8.617 1 94.25 68 GLU B C 1
ATOM 1327 O O . GLU B 1 68 ? -12.727 11.43 9.117 1 94.25 68 GLU B O 1
ATOM 1332 N N . LEU B 1 69 ? -10.734 10.586 8.867 1 95.75 69 LEU B N 1
ATOM 1333 C CA . LEU B 1 69 ? -10.117 11.445 9.875 1 95.75 69 LEU B CA 1
ATOM 1334 C C . LEU B 1 69 ? -9.492 12.672 9.227 1 95.75 69 LEU B C 1
ATOM 1336 O O . LEU B 1 69 ? -9.039 13.586 9.922 1 95.75 69 LEU B O 1
ATOM 1340 N N . ILE B 1 70 ? -9.453 12.703 7.922 1 97.5 70 ILE B N 1
ATOM 1341 C CA . ILE B 1 70 ? -8.758 13.766 7.207 1 97.5 70 ILE B CA 1
ATOM 1342 C C . ILE B 1 70 ? -9.734 14.875 6.844 1 97.5 70 ILE B C 1
ATOM 1344 O O . ILE B 1 70 ? -10.672 14.664 6.07 1 97.5 70 ILE B O 1
ATOM 1348 N N . ALA B 1 71 ? -9.492 16.094 7.371 1 95.75 71 ALA B N 1
ATOM 1349 C CA . ALA B 1 71 ? -10.383 17.219 7.121 1 95.75 71 ALA B CA 1
ATOM 1350 C C . ALA B 1 71 ? -9.922 18.031 5.902 1 95.75 71 ALA B C 1
ATOM 1352 O O . ALA B 1 71 ? -10.734 18.641 5.219 1 95.75 71 ALA B O 1
ATOM 1353 N N . ASP B 1 72 ? -8.664 18.016 5.598 1 95.5 72 ASP B N 1
ATOM 1354 C CA . ASP B 1 72 ? -8.117 18.734 4.445 1 95.5 72 ASP B CA 1
ATOM 1355 C C . ASP B 1 72 ? -8.531 18.062 3.139 1 95.5 72 ASP B C 1
ATOM 1357 O O . ASP B 1 72 ? -8.164 16.906 2.881 1 95.5 72 ASP B O 1
ATOM 1361 N N . GLU B 1 73 ? -9.203 18.797 2.301 1 96.19 73 GLU B N 1
ATOM 1362 C CA . GLU B 1 73 ? -9.82 18.234 1.104 1 96.19 73 GLU B CA 1
ATOM 1363 C C . GLU B 1 73 ? -8.766 17.734 0.123 1 96.19 73 GLU B C 1
ATOM 1365 O O . GLU B 1 73 ? -8.938 16.688 -0.507 1 96.19 73 GLU B O 1
ATOM 1370 N N . GLU B 1 74 ? -7.719 18.438 -0.035 1 96.12 74 GLU B N 1
ATOM 1371 C CA . GLU B 1 74 ? -6.66 18.016 -0.946 1 96.12 74 GLU B CA 1
ATOM 1372 C C . GLU B 1 74 ? -6 16.719 -0.461 1 96.12 74 GLU B C 1
ATOM 1374 O O . GLU B 1 74 ? -5.762 15.805 -1.25 1 96.12 74 GLU B O 1
ATOM 1379 N N . ALA B 1 75 ? -5.762 16.672 0.829 1 96.25 75 ALA B N 1
ATOM 1380 C CA . ALA B 1 75 ? -5.184 15.469 1.418 1 96.25 75 ALA B CA 1
ATOM 1381 C C . ALA B 1 75 ? -6.129 14.273 1.284 1 96.25 75 ALA B C 1
ATOM 1383 O O . ALA B 1 75 ? -5.691 13.156 1.021 1 96.25 75 ALA B O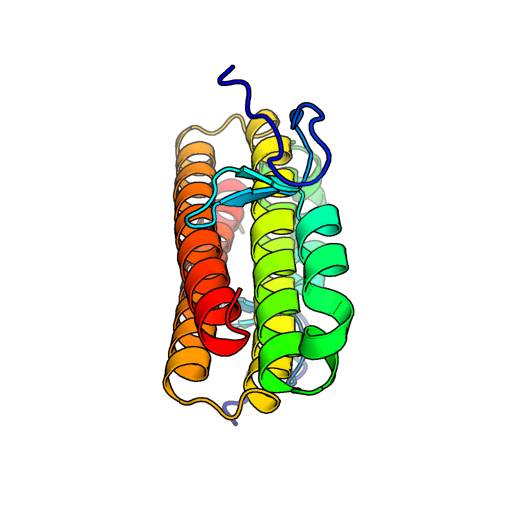 1
ATOM 1384 N N . LYS B 1 76 ? -7.32 14.57 1.486 1 97.19 76 LYS B N 1
ATOM 1385 C CA . LYS B 1 76 ? -8.32 13.523 1.36 1 97.19 76 LYS B CA 1
ATOM 1386 C C . LYS B 1 76 ? -8.367 12.969 -0.063 1 97.19 76 LYS B C 1
ATOM 1388 O O . LYS B 1 76 ? -8.5 11.766 -0.263 1 97.19 76 LYS B O 1
ATOM 1393 N N . ARG B 1 77 ? -8.242 13.797 -1.026 1 97.12 77 ARG B N 1
ATOM 1394 C CA . ARG B 1 77 ? -8.227 13.398 -2.428 1 97.12 77 ARG B CA 1
ATOM 1395 C C . ARG B 1 77 ? -6.996 12.547 -2.738 1 97.12 77 ARG B C 1
ATOM 1397 O O . ARG B 1 77 ? -7.086 11.562 -3.484 1 97.12 77 ARG B O 1
ATOM 1404 N N . LEU B 1 78 ? -5.922 12.922 -2.199 1 96.94 78 LEU B N 1
ATOM 1405 C CA . LEU B 1 78 ? -4.699 12.148 -2.375 1 96.94 78 LEU B CA 1
ATOM 1406 C C . LEU B 1 78 ? -4.867 10.727 -1.84 1 96.94 78 LEU B C 1
ATOM 1408 O O . LEU B 1 78 ? -4.488 9.758 -2.504 1 96.94 78 LEU B O 1
ATOM 1412 N N . ALA B 1 79 ? -5.418 10.602 -0.68 1 98.06 79 ALA B N 1
ATOM 1413 C CA . ALA B 1 79 ? -5.66 9.297 -0.079 1 98.06 79 ALA B CA 1
ATOM 1414 C C . ALA B 1 79 ? -6.617 8.469 -0.933 1 98.06 79 ALA B C 1
ATOM 1416 O O . ALA B 1 79 ? -6.371 7.285 -1.18 1 98.06 79 ALA B O 1
ATOM 1417 N N . ALA B 1 80 ? -7.637 9.117 -1.4 1 97.75 80 ALA B N 1
ATOM 1418 C CA . ALA B 1 80 ? -8.641 8.438 -2.211 1 97.75 80 ALA B CA 1
ATOM 1419 C C . ALA B 1 80 ? -8.039 7.953 -3.531 1 97.75 80 ALA B C 1
ATOM 1421 O O . ALA B 1 80 ? -8.344 6.848 -3.99 1 97.75 80 ALA B O 1
ATOM 1422 N N . GLU B 1 81 ? -7.254 8.789 -4.105 1 97.5 81 GLU B N 1
ATOM 1423 C CA . GLU B 1 81 ? -6.598 8.414 -5.352 1 97.5 81 GLU B CA 1
ATOM 1424 C C . GLU B 1 81 ? -5.691 7.199 -5.156 1 97.5 81 GLU B C 1
ATOM 1426 O O . GLU B 1 81 ? -5.668 6.293 -5.992 1 97.5 81 GLU B O 1
ATOM 1431 N N . PHE B 1 82 ? -5.035 7.238 -4.121 1 97.81 82 PHE B N 1
ATOM 1432 C CA . PHE B 1 82 ? -4.137 6.113 -3.904 1 97.81 82 PHE B CA 1
ATOM 1433 C C . PHE B 1 82 ? -4.922 4.844 -3.594 1 97.81 82 PHE B C 1
ATOM 1435 O O . PHE B 1 82 ? -4.551 3.756 -4.035 1 97.81 82 PHE B O 1
ATOM 1442 N N . ARG B 1 83 ? -5.984 5.023 -2.822 1 97.81 83 ARG B N 1
ATOM 1443 C CA . ARG B 1 83 ? -6.84 3.869 -2.561 1 97.81 83 ARG B CA 1
ATOM 1444 C C . ARG B 1 83 ? -7.316 3.236 -3.863 1 97.81 83 ARG B C 1
ATOM 1446 O O . ARG B 1 83 ? -7.289 2.012 -4.012 1 97.81 83 ARG B O 1
ATOM 1453 N N . LYS B 1 84 ? -7.656 4.027 -4.773 1 97.81 84 LYS B N 1
ATOM 1454 C CA . LYS B 1 84 ? -8.102 3.531 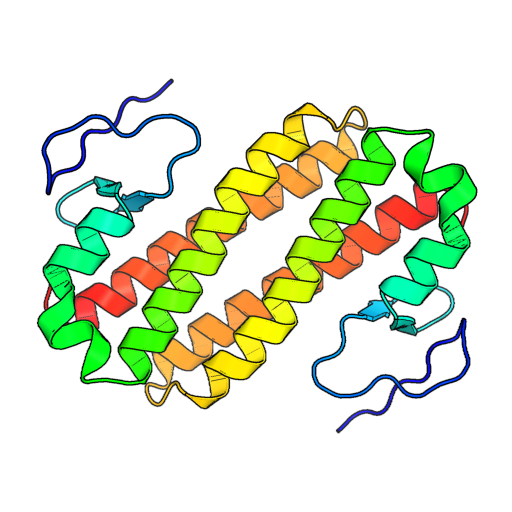-6.074 1 97.81 84 LYS B CA 1
ATOM 1455 C C . LYS B 1 84 ? -6.965 2.83 -6.812 1 97.81 84 LYS B C 1
ATOM 1457 O O . LYS B 1 84 ? -7.184 1.814 -7.477 1 97.81 84 LYS B O 1
ATOM 1462 N N . SER B 1 85 ? -5.793 3.371 -6.691 1 97.44 85 SER B N 1
ATOM 1463 C CA . SER B 1 85 ? -4.633 2.715 -7.285 1 97.44 85 SER B CA 1
ATOM 1464 C C . SER B 1 85 ? -4.402 1.339 -6.668 1 97.44 85 SER B C 1
ATOM 1466 O O . SER B 1 85 ? -4.102 0.376 -7.379 1 97.44 85 SER B O 1
ATOM 1468 N N . LEU B 1 86 ? -4.57 1.283 -5.371 1 98.06 86 LEU B N 1
ATOM 1469 C CA . LEU B 1 86 ? -4.406 0.004 -4.691 1 98.06 86 LEU B CA 1
ATOM 1470 C C . LEU B 1 86 ? -5.449 -1.003 -5.164 1 98.06 86 LEU B C 1
ATOM 1472 O O . LEU B 1 86 ? -5.145 -2.188 -5.328 1 98.06 86 LEU B O 1
ATOM 1476 N N . GLU B 1 87 ? -6.629 -0.547 -5.379 1 97.38 87 GLU B N 1
ATOM 1477 C CA . GLU B 1 87 ? -7.68 -1.415 -5.902 1 97.38 87 GLU B CA 1
ATOM 1478 C C . GLU B 1 87 ? -7.309 -1.968 -7.273 1 97.38 87 GLU B C 1
ATOM 1480 O O . GLU B 1 87 ? -7.508 -3.154 -7.547 1 97.38 87 GLU B O 1
ATOM 1485 N N . GLY B 1 88 ? -6.75 -1.094 -8.055 1 97.19 88 GLY B N 1
ATOM 1486 C CA . GLY B 1 88 ? -6.273 -1.54 -9.352 1 97.19 88 GLY B CA 1
ATOM 1487 C C . GLY B 1 88 ? -5.156 -2.561 -9.258 1 97.19 88 GLY B C 1
ATOM 1488 O O . GLY B 1 88 ? -5.156 -3.557 -9.984 1 97.19 88 GLY B O 1
ATOM 1489 N N . PHE B 1 89 ? -4.305 -2.359 -8.375 1 97.81 89 PHE B N 1
ATOM 1490 C CA . PHE B 1 89 ? -3.201 -3.297 -8.195 1 97.81 89 PHE B CA 1
ATOM 1491 C C . PHE B 1 89 ? -3.707 -4.633 -7.664 1 97.81 89 PHE B C 1
ATOM 1493 O O . PHE B 1 89 ? -3.281 -5.691 -8.125 1 97.81 89 PHE B O 1
ATOM 1500 N N . ALA B 1 90 ? -4.594 -4.574 -6.703 1 97.94 90 ALA B N 1
ATOM 1501 C CA . ALA B 1 90 ? -5.164 -5.801 -6.148 1 97.94 90 ALA B CA 1
ATOM 1502 C C . ALA B 1 90 ? -5.805 -6.652 -7.238 1 97.94 90 ALA B C 1
ATOM 1504 O O . ALA B 1 90 ? -5.621 -7.871 -7.273 1 97.94 90 ALA B O 1
ATOM 1505 N N . ALA B 1 91 ? -6.523 -6 -8.156 1 97.56 91 ALA B N 1
ATOM 1506 C CA . ALA B 1 91 ? -7.18 -6.711 -9.25 1 97.56 91 ALA B CA 1
ATOM 1507 C C . ALA B 1 91 ? -6.152 -7.391 -10.156 1 97.56 91 ALA B C 1
ATOM 1509 O O . ALA B 1 91 ? -6.297 -8.57 -10.492 1 97.56 91 ALA B O 1
ATOM 1510 N N . ARG B 1 92 ? -5.125 -6.73 -10.508 1 97.44 92 ARG B N 1
ATOM 1511 C CA . ARG B 1 92 ? -4.105 -7.277 -11.398 1 97.44 92 ARG B CA 1
ATOM 1512 C C . ARG B 1 92 ? -3.336 -8.406 -10.719 1 97.44 92 ARG B C 1
ATOM 1514 O O . ARG B 1 92 ? -3.021 -9.414 -11.352 1 97.44 92 ARG B O 1
ATOM 1521 N N . LEU B 1 93 ? -3.068 -8.211 -9.445 1 97.94 93 LEU B N 1
ATOM 1522 C CA . LEU B 1 93 ? -2.357 -9.234 -8.695 1 97.94 93 LEU B CA 1
ATOM 1523 C C . LEU B 1 93 ? -3.203 -10.5 -8.562 1 97.94 93 LEU B C 1
ATOM 1525 O O . LEU B 1 93 ? -2.693 -11.609 -8.711 1 97.94 93 LEU B O 1
ATOM 1529 N N . THR B 1 94 ? -4.449 -10.258 -8.312 1 97.94 94 THR B N 1
ATOM 1530 C CA . THR B 1 94 ? -5.359 -11.398 -8.227 1 97.94 94 THR B CA 1
ATOM 1531 C C . THR B 1 94 ? -5.395 -12.164 -9.547 1 97.94 94 THR B C 1
ATOM 1533 O O . THR B 1 94 ? -5.258 -13.391 -9.562 1 97.94 94 THR B O 1
ATOM 1536 N N . ASN B 1 95 ? -5.543 -11.453 -10.633 1 96.81 95 ASN B N 1
ATOM 1537 C CA . ASN B 1 95 ? -5.609 -12.078 -11.953 1 96.81 95 ASN B CA 1
ATOM 1538 C C . ASN B 1 95 ? -4.34 -12.859 -12.266 1 96.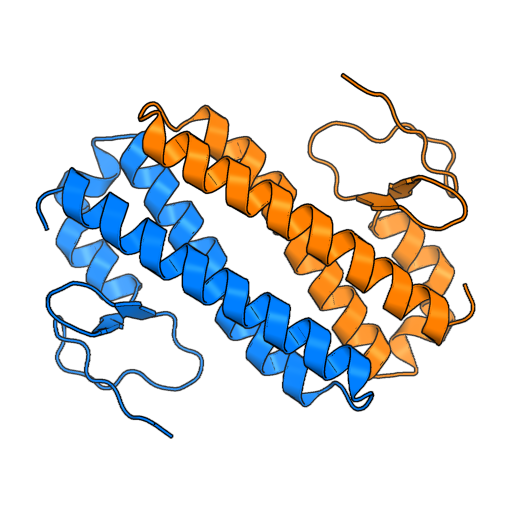81 95 ASN B C 1
ATOM 1540 O O . ASN B 1 95 ? -4.402 -14 -12.734 1 96.81 95 ASN B O 1
ATOM 1544 N N . LYS B 1 96 ? -3.209 -12.305 -12.023 1 97.25 96 LYS B N 1
ATOM 1545 C CA . LYS B 1 96 ? -1.933 -12.969 -12.266 1 97.25 96 LYS B CA 1
ATOM 1546 C C . LYS B 1 96 ? -1.799 -14.234 -11.422 1 97.25 96 LYS B C 1
ATOM 1548 O O . LYS B 1 96 ? -1.364 -15.273 -11.922 1 97.25 96 LYS B O 1
ATOM 1553 N N . LEU B 1 97 ? -2.199 -14.125 -10.172 1 97.31 97 LEU B N 1
ATOM 1554 C CA . LEU B 1 97 ? -2.098 -15.25 -9.25 1 97.31 97 LEU B CA 1
ATOM 1555 C C . LEU B 1 97 ? -2.996 -16.391 -9.695 1 97.31 97 LEU B C 1
ATOM 1557 O O . LEU B 1 97 ? -2.543 -17.547 -9.789 1 97.31 97 LEU B O 1
ATOM 1561 N N . VAL B 1 98 ? -4.234 -16.047 -10.039 1 96.19 98 VAL B N 1
ATOM 1562 C CA . VAL B 1 98 ? -5.199 -17.078 -10.406 1 96.19 98 VAL B CA 1
ATOM 1563 C C . VAL B 1 98 ? -4.801 -17.719 -11.742 1 96.19 98 VAL B C 1
ATOM 1565 O O . VAL B 1 98 ? -4.969 -18.922 -11.938 1 96.19 98 VAL B O 1
ATOM 1568 N N . GLU B 1 99 ? -4.348 -16.938 -12.625 1 95.38 99 GLU B N 1
ATOM 1569 C CA . GLU B 1 99 ? -3.842 -17.453 -13.898 1 95.38 99 GLU B CA 1
ATOM 1570 C C . GLU B 1 99 ? -2.713 -18.453 -13.68 1 95.38 99 GLU B C 1
ATOM 1572 O O . GLU B 1 99 ? -2.699 -19.516 -14.289 1 95.38 99 GLU B O 1
ATOM 1577 N N . ARG B 1 100 ? -1.817 -18.203 -12.852 1 95.38 100 ARG B N 1
ATOM 1578 C CA . ARG B 1 100 ? -0.643 -19.031 -12.602 1 95.38 100 ARG B CA 1
ATOM 1579 C C . ARG B 1 100 ? -1.03 -20.344 -11.93 1 95.38 100 ARG B C 1
ATOM 1581 O O . ARG B 1 100 ? -0.475 -21.391 -12.242 1 95.38 100 ARG B O 1
ATOM 1588 N N . ILE B 1 101 ? -1.97 -20.219 -11.031 1 94.5 101 ILE B N 1
ATOM 1589 C CA . ILE B 1 101 ? -2.334 -21.375 -10.227 1 94.5 101 ILE B CA 1
ATOM 1590 C C . ILE B 1 101 ? -3.383 -22.203 -10.961 1 94.5 101 ILE B C 1
ATOM 1592 O O . ILE B 1 101 ? -3.598 -23.375 -10.633 1 94.5 101 ILE B O 1
ATOM 1596 N N . GLY B 1 102 ? -3.953 -21.656 -11.953 1 87.81 102 GLY B N 1
ATOM 1597 C CA . GLY B 1 102 ? -5.02 -22.359 -12.664 1 87.81 102 GLY B CA 1
ATOM 1598 C C . GLY B 1 102 ? -6.324 -22.391 -11.883 1 87.81 102 GLY B C 1
ATOM 1599 O O . GLY B 1 102 ? -6.996 -23.422 -11.836 1 87.81 102 GLY B O 1
ATOM 1600 N N . ALA B 1 103 ? -6.59 -21.234 -11.25 1 74.75 103 ALA B N 1
ATOM 1601 C CA . ALA B 1 103 ? -7.797 -21.125 -10.438 1 74.75 103 ALA B CA 1
ATOM 1602 C C . ALA B 1 103 ? -8.766 -20.109 -11.016 1 74.75 103 ALA B C 1
ATOM 1604 O O . ALA B 1 103 ? -8.352 -19.172 -11.703 1 74.75 103 ALA B O 1
#

pLDDT: mean 95.57, std 5.93, range [53.97, 98.56]